Protein 2OWA (pdb70)

Organism: Cryptosporidium parvum (strain Iowa II) (NCBI:txid353152)

Sequence (254 aa):
DVDEKGFVSDKLRDNFFQIVRNRPENRTCFDCESRNPTWLSLSFAVFICLNCSSDHRKMGVHISFVRSSDLDKFTPIQLVRMDIGGNGRARNYFKQVLGVNFSPKTKEYASSICGRQYKQILDSEISEVDEKGFVSDKLRDNFFQIVRNRPENRTCFDCESRNPTWLSLSFAVFICLNCSSDHRKMGVHISFVRSSDLDKFTPIQLVRMDIGGNGRARNYFKQVLGVNFSPKTKEYASSICGRQYKQILDSEIS

CATH classification: 1.10.220.150

Radius of gyration: 18.62 Å; Cα contacts (8 Å, |Δi|>4): 420; chains: 2; bounding box: 44×44×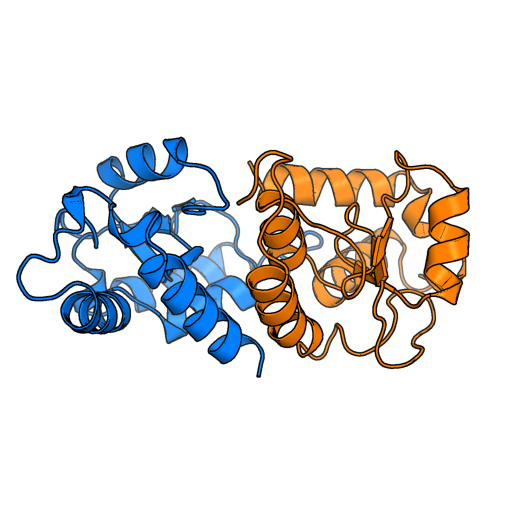52 Å

InterPro domains:
  IPR001164 Arf GTPase activating protein [PF01412] (25-129)
  IPR001164 Arf GTPase activating protein [PR00405] (35-54)
  IPR001164 Arf GTPase activating protein [PR00405] (54-71)
  IPR001164 Arf GTPase activating protein [PR00405] (75-96)
  IPR001164 Arf GTPase activating protein [PS50115] (23-104)
  IPR001164 Arf GTPase activating protein [SM00105] (23-138)
  IPR037278 ARFGAP/RecO-like zinc finger [SSF57863] (23-116)
  IPR038508 ArfGAP domain superfamily [G3DSA:1.10.220.150] (18-137)

Nearest PDB structures (foldseek):
  2owa-assembly2_B  TM=1.002E+00  e=2.720E-21  Cryptosporidium parvum Iowa II
  7jtz-assembly3_C  TM=8.599E-01  e=5.200E-11  Saccharomyces cerevisiae S288C
  3sub-assembly1_A  TM=9.070E-01  e=2.740E-09  Plasmodium falciparum 3D7
  3o47-assembly2_B-3  TM=8.803E-01  e=1.416E-08  Homo sapiens
  3t9k-assembly2_B  TM=7.609E-01  e=1.242E-06  Homo sapiens

B-factor: mean 24.71, std 6.56, range [10.26, 59.18]

Solvent-accessible surface area: 12363 Å² total; per-residue (Å²): 125,57,52,63,85,5,14,6,55,74,154,82,11,52,85,37,0,93,115,4,41,87,96,114,86,4,130,32,0,2,6,57,121,48,210,100,3,30,63,0,0,10,4,2,0,0,0,0,9,133,101,5,0,41,56,0,113,162,51,30,25,79,40,3,8,14,21,6,1,79,74,48,81,0,8,58,56,14,11,75,14,0,59,54,12,5,0,21,88,0,30,84,36,0,124,137,67,52,25,154,126,25,58,25,78,96,24,117,2,6,79,22,133,24,0,43,95,2,42,34,68,0,1,32,85,28,10,118,120,59,164,156,26,51,3,60,65,109,50,22,52,49,13,7,123,13,1,46,76,25,94,81,4,154,43,0,5,6,50,136,47,207,84,0,34,55,0,0,8,10,2,0,0,0,0,16,114,110,6,2,44,60,0,82,167,49,23,106,152,49,2,58,16,73,2,2,75,143,44,87,0,36,25,86,37,12,13,25,1,25,20,12,6,0,22,22,0,44,44,10,0,129,104,61,54,26,153,135,32,58,26,73,93,17,116,2,5,69,28,112,30,0,115,68,0,81,86,25,0,54,74,15,19,112

Secondary structure (DSSP, 8-state):
-B-TTSPBPHHHHHHHHHHHHHSGGGGB-TTT--BS--EEETTTTEEE-HHHHHHHHTT-TTT--EEETTTS---HHHHHHHHH--HHHHHHHHHHHT-TT--GGG-HHHHSHHHHHHHHHHHHHTT-/--TTSPPPHHHHHHHHHHHTTSGGGSB-TTT--BS--EEETTTTEEE-HHHHHHHHHT-TTT--EEETTTS---HHHHHHHHH--HHHHHHHHHHHH-TT--GGG-HHHHSHHHHHHHHHHHHHH-

Structure (mmCIF, N/CA/C/O backbone):
data_2OWA
#
_entry.id   2OWA
#
_cell.length_a   32.452
_cell.length_b   79.499
_cell.length_c   88.879
_cell.angle_alpha   90.00
_cell.angle_beta   90.00
_cell.angle_gamma   90.00
#
_symmetry.space_group_name_H-M   'P 21 21 21'
#
loop_
_entity.id
_entity.type
_entity.pdbx_description
1 polymer 'Arfgap-like finger domain containing protein'
2 non-polymer 'ZINC ION'
3 water water
#
loop_
_atom_site.group_PDB
_atom_site.id
_atom_site.type_symbol
_atom_site.label_atom_id
_atom_site.label_alt_id
_atom_site.label_comp_id
_atom_site.label_asym_id
_atom_site.label_entity_id
_atom_site.label_seq_id
_atom_site.pdbx_PDB_ins_code
_atom_site.Cartn_x
_atom_site.Cartn_y
_atom_site.Cartn_z
_atom_site.occupancy
_atom_site.B_iso_or_equiv
_atom_site.auth_seq_id
_atom_site.auth_comp_id
_atom_site.auth_asym_id
_atom_site.auth_atom_id
_atom_site.pdbx_PDB_model_num
ATOM 1 N N . ASP A 1 11 ? 5.375 36.905 -1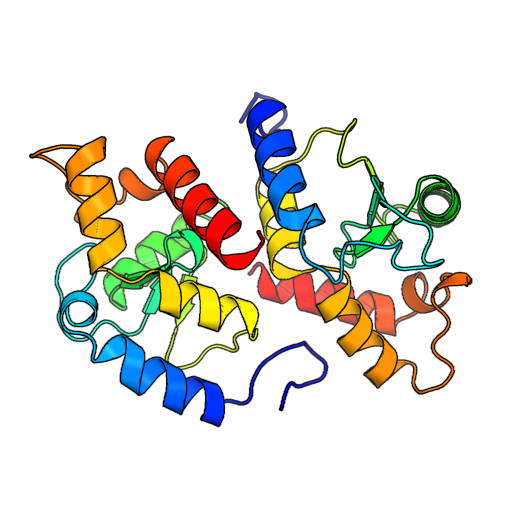7.882 1.00 41.32 11 ASP A N 1
ATOM 2 C CA . ASP A 1 11 ? 5.713 37.202 -16.451 1.00 40.94 11 ASP A CA 1
ATOM 3 C C . ASP A 1 11 ? 4.572 36.818 -15.478 1.00 40.62 11 ASP A C 1
ATOM 4 O O . ASP A 1 11 ? 4.740 35.896 -14.631 1.00 41.49 11 ASP A O 1
ATOM 6 N N . VAL A 1 12 ? 3.427 37.509 -15.626 1.00 38.91 12 VAL A N 1
ATOM 7 C CA . VAL A 1 12 ? 2.261 37.403 -14.737 1.00 36.17 12 VAL A CA 1
ATOM 8 C C . VAL A 1 12 ? 0.976 37.227 -15.557 1.00 34.56 12 VAL A C 1
ATOM 9 O O . VAL A 1 12 ? 0.714 37.995 -16.482 1.00 33.70 12 VAL A O 1
ATOM 13 N N . ASP A 1 13 ? 0.159 36.235 -15.217 1.00 32.51 13 ASP A N 1
ATOM 14 C CA . ASP A 1 13 ? -1.009 35.954 -16.054 1.00 31.47 13 ASP A CA 1
ATOM 15 C C . ASP A 1 13 ? -2.145 36.971 -15.818 1.00 30.39 13 ASP A C 1
ATOM 16 O O . ASP A 1 13 ? -1.955 37.964 -15.113 1.00 28.28 13 ASP A O 1
ATOM 21 N N . GLU A 1 14 ? -3.294 36.765 -16.454 1.00 29.81 14 GLU A N 1
ATOM 22 C CA . GLU A 1 14 ? -4.404 37.722 -16.307 1.00 29.17 14 GLU A CA 1
ATOM 23 C C . GLU A 1 14 ? -5.025 37.712 -14.916 1.00 27.43 14 GLU A C 1
ATOM 24 O O . GLU A 1 14 ? -5.602 38.699 -14.500 1.00 26.70 14 GLU A O 1
ATOM 30 N N . LYS A 1 15 ? -4.877 36.612 -14.184 1.00 26.47 15 LYS A N 1
ATOM 31 C CA . LYS A 1 15 ? -5.465 36.528 -12.848 1.00 25.48 15 LYS A CA 1
ATOM 32 C C . LYS A 1 15 ? -4.518 37.160 -11.826 1.00 24.32 15 LYS A C 1
ATOM 33 O O . LYS A 1 15 ? -4.886 37.311 -10.661 1.00 23.74 15 LYS A O 1
ATOM 39 N N . GLY A 1 16 ? -3.317 37.528 -12.288 1.00 22.51 16 GLY A N 1
ATOM 40 C CA . GLY A 1 16 ? -2.316 38.226 -11.484 1.00 22.43 16 GLY A CA 1
ATOM 41 C C . GLY A 1 16 ? -1.264 37.300 -10.886 1.00 22.39 16 GLY A C 1
ATOM 42 O O . GLY A 1 16 ? -0.517 37.706 -9.999 1.00 21.45 16 GLY A O 1
ATOM 43 N N . PHE A 1 17 ? -1.194 36.075 -11.415 1.00 21.50 17 PHE A N 1
ATOM 44 C CA . PHE A 1 17 ? -0.338 35.005 -10.866 1.00 22.25 17 PHE A CA 1
ATOM 45 C C . PHE A 1 17 ? 0.987 34.881 -11.617 1.00 21.46 17 PHE A C 1
ATOM 46 O O . PHE A 1 17 ? 1.006 34.929 -12.829 1.00 21.14 17 PHE A O 1
ATOM 54 N N . VAL A 1 18 ? 2.079 34.720 -10.881 1.00 20.96 18 VAL A N 1
ATOM 55 C CA . VAL A 1 18 ? 3.357 34.346 -11.501 1.00 21.14 18 VAL A CA 1
ATOM 56 C C . VAL A 1 18 ? 3.253 32.958 -12.149 1.00 21.87 18 VAL A C 1
ATOM 57 O O . VAL A 1 18 ? 2.365 32.169 -11.788 1.00 22.16 18 VAL A O 1
ATOM 61 N N . SER A 1 19 ? 4.161 32.654 -13.082 1.00 23.36 19 SER A N 1
ATOM 62 C CA . SER A 1 19 ? 4.205 31.327 -13.731 1.00 24.05 19 SER A CA 1
ATOM 63 C C . SER A 1 19 ? 4.526 30.234 -12.730 1.00 24.84 19 SER A C 1
ATOM 64 O O . SER A 1 19 ? 5.104 30.510 -11.689 1.00 25.02 19 SER A O 1
ATOM 67 N N . ASP A 1 20 ? 4.163 28.990 -13.033 1.00 25.20 20 ASP A N 1
ATOM 68 C CA . ASP A 1 20 ? 4.524 27.866 -12.156 1.00 27.18 20 ASP A CA 1
ATOM 69 C C . ASP A 1 20 ? 6.034 27.745 -11.991 1.00 26.98 20 ASP A C 1
ATOM 70 O O . ASP A 1 20 ? 6.504 27.239 -11.000 1.00 27.38 20 ASP A O 1
ATOM 75 N N . LYS A 1 21 ? 6.774 28.219 -12.985 1.00 27.30 21 LYS A N 1
ATOM 76 C CA . LYS A 1 21 ? 8.199 28.025 -13.063 1.00 28.15 21 LYS A CA 1
ATOM 77 C C . LYS A 1 21 ? 8.921 29.067 -12.193 1.00 26.93 21 LYS A C 1
ATOM 78 O O . LYS A 1 21 ? 9.848 28.743 -11.455 1.00 26.74 21 LYS A O 1
ATOM 84 N N . LEU A 1 22 ? 8.512 30.323 -12.307 1.00 25.82 22 LEU A N 1
ATOM 85 C CA . LEU A 1 22 ? 9.028 31.372 -11.432 1.00 25.29 22 LEU A CA 1
ATOM 86 C C . LEU A 1 22 ? 8.738 31.025 -9.960 1.00 24.42 22 LEU A C 1
ATOM 87 O O . LEU A 1 22 ? 9.617 31.107 -9.116 1.00 24.56 22 LEU A O 1
ATOM 92 N N . ARG A 1 23 ? 7.509 30.621 -9.687 1.00 24.72 23 ARG A N 1
ATOM 93 C CA . ARG A 1 23 ? 7.106 30.107 -8.387 1.00 25.22 23 ARG A CA 1
ATOM 94 C C . ARG A 1 23 ? 8.034 28.987 -7.900 1.00 25.25 23 ARG A C 1
ATOM 95 O O . ARG A 1 23 ? 8.543 29.011 -6.776 1.00 24.45 23 ARG A O 1
ATOM 103 N N . ASP A 1 24 ? 8.245 27.997 -8.764 1.00 26.13 24 ASP A N 1
ATOM 104 C CA . ASP A 1 24 ? 9.106 26.863 -8.434 1.00 26.90 24 ASP A CA 1
ATOM 105 C C . ASP A 1 24 ? 10.520 27.289 -8.073 1.00 26.07 24 ASP A C 1
ATOM 106 O O . ASP A 1 24 ? 11.031 26.864 -7.053 1.00 25.18 24 ASP A O 1
ATOM 111 N N . ASN A 1 25 ? 11.140 28.103 -8.931 1.00 24.75 25 ASN A N 1
ATOM 112 C CA . ASN A 1 25 ? 12.474 28.617 -8.689 1.00 24.15 25 ASN A CA 1
ATOM 113 C C . ASN A 1 25 ? 12.552 29.441 -7.405 1.00 23.15 25 ASN A C 1
ATOM 114 O O . ASN A 1 25 ? 13.553 29.342 -6.653 1.00 22.72 25 ASN A O 1
ATOM 119 N N . PHE A 1 26 ? 11.521 30.252 -7.148 1.00 20.18 26 PHE A N 1
ATOM 120 C CA . PHE A 1 26 ? 11.499 31.045 -5.884 1.00 19.09 26 PHE A CA 1
ATOM 121 C C . PHE A 1 26 ? 11.423 30.117 -4.642 1.00 18.82 26 PHE A C 1
ATOM 122 O O . PHE A 1 26 ? 12.239 30.206 -3.738 1.00 18.59 26 PHE A O 1
ATOM 130 N N . PHE A 1 27 ? 10.410 29.267 -4.580 1.00 19.28 27 PHE A N 1
ATOM 131 C CA . PHE A 1 27 ? 10.193 28.450 -3.369 1.00 20.33 27 PHE A CA 1
ATOM 132 C C . PHE A 1 27 ? 11.253 27.372 -3.113 1.00 21.29 27 PHE A C 1
ATOM 133 O O . PHE A 1 27 ? 11.508 26.996 -1.985 1.00 20.80 27 PHE A O 1
ATOM 141 N N . GLN A 1 28 ? 11.875 26.876 -4.169 1.00 24.08 28 GLN A N 1
ATOM 142 C CA . GLN A 1 28 ? 12.937 25.897 -4.007 1.00 25.66 28 GLN A CA 1
ATOM 143 C C . GLN A 1 28 ? 14.071 26.506 -3.172 1.00 26.28 28 GLN A C 1
ATOM 144 O O . GLN A 1 28 ? 14.602 25.872 -2.256 1.00 27.69 28 GLN A O 1
ATOM 150 N N . ILE A 1 29 ? 14.394 27.756 -3.453 1.00 26.06 29 ILE A N 1
ATOM 151 C CA . ILE A 1 29 ? 15.380 28.481 -2.677 1.00 27.12 29 ILE A CA 1
ATOM 152 C C . ILE A 1 29 ? 14.892 28.812 -1.290 1.00 26.17 29 ILE A C 1
ATOM 153 O O . ILE A 1 29 ? 15.556 28.508 -0.307 1.00 26.48 29 ILE A O 1
ATOM 158 N N . VAL A 1 30 ? 13.725 29.439 -1.207 1.00 25.35 30 VAL A N 1
ATOM 159 C CA . VAL A 1 30 ? 13.271 29.942 0.083 1.00 24.36 30 VAL A CA 1
ATOM 160 C C . VAL A 1 30 ? 13.006 28.771 1.063 1.00 23.75 30 VAL A C 1
ATOM 161 O O . VAL A 1 30 ? 13.290 28.882 2.223 1.00 22.49 30 VAL A O 1
ATOM 165 N N . ARG A 1 31 ? 12.537 27.627 0.559 1.00 24.52 31 ARG A N 1
ATOM 166 C CA . ARG A 1 31 ? 12.319 26.425 1.406 1.00 24.14 31 ARG A CA 1
ATOM 167 C C . ARG A 1 31 ? 13.612 25.817 1.912 1.00 24.23 31 ARG A C 1
ATOM 168 O O . ARG A 1 31 ? 13.608 25.166 2.950 1.00 23.66 31 ARG A O 1
ATOM 176 N N . ASN A 1 32 ? 14.702 26.014 1.162 1.00 24.91 32 ASN A N 1
ATOM 177 C CA . ASN A 1 32 ? 16.009 25.466 1.507 1.00 25.86 32 ASN A CA 1
ATOM 178 C C . ASN A 1 32 ? 16.710 26.293 2.589 1.00 25.79 32 ASN A C 1
ATOM 179 O O . ASN A 1 32 ? 17.686 25.808 3.178 1.00 27.01 32 ASN A O 1
ATOM 184 N N . ARG A 1 33 ? 16.244 27.524 2.848 1.00 26.00 33 ARG A N 1
ATOM 185 C CA . ARG A 1 33 ? 16.736 28.318 4.020 1.00 25.66 33 ARG A CA 1
ATOM 186 C C . ARG A 1 33 ? 16.558 27.464 5.262 1.00 26.25 33 ARG A C 1
ATOM 187 O O . ARG A 1 33 ? 15.482 26.892 5.453 1.00 26.50 33 ARG A O 1
ATOM 195 N N . PRO A 1 34 ? 17.630 27.312 6.074 1.00 26.65 34 PRO A N 1
ATOM 196 C CA . PRO A 1 34 ? 17.657 26.349 7.194 1.00 26.45 34 PRO A CA 1
ATOM 197 C C . PRO A 1 34 ? 16.473 26.392 8.173 1.00 26.12 34 PRO A C 1
ATOM 198 O O . PRO A 1 34 ? 15.963 25.329 8.558 1.00 24.64 34 PRO A O 1
ATOM 202 N N . GLU A 1 35 ? 16.052 27.584 8.598 1.00 25.78 35 GLU A N 1
ATOM 203 C CA . GLU A 1 35 ? 14.858 27.680 9.451 1.00 27.20 35 GLU A CA 1
ATOM 204 C C . GLU A 1 35 ? 13.559 27.206 8.780 1.00 26.17 35 GLU A C 1
ATOM 205 O O . GLU A 1 35 ? 12.650 26.810 9.474 1.00 25.40 35 GLU A O 1
ATOM 211 N N . ASN A 1 36 ? 13.490 27.230 7.444 1.00 26.00 36 ASN A N 1
ATOM 212 C CA . ASN A 1 36 ? 12.278 26.810 6.713 1.00 25.75 36 ASN A CA 1
ATOM 213 C C . ASN A 1 36 ? 12.208 25.307 6.415 1.00 26.56 36 ASN A C 1
ATOM 214 O O . ASN A 1 36 ? 11.293 24.853 5.721 1.00 27.24 36 ASN A O 1
ATOM 219 N N . ARG A 1 37 ? 13.157 24.550 6.957 1.00 26.76 37 ARG A N 1
ATOM 220 C CA . ARG A 1 37 ? 13.294 23.111 6.649 1.00 27.30 37 ARG A CA 1
ATOM 221 C C . ARG A 1 37 ? 12.638 22.194 7.686 1.00 26.35 37 ARG A C 1
ATOM 222 O O . ARG A 1 37 ? 12.656 20.973 7.594 1.00 26.54 37 ARG A O 1
ATOM 230 N N . THR A 1 38 ? 11.996 22.817 8.649 1.00 25.55 38 THR A N 1
ATOM 231 C CA . THR A 1 38 ? 11.189 22.107 9.601 1.00 25.33 38 THR A CA 1
ATOM 232 C C . THR A 1 38 ? 9.840 22.864 9.740 1.00 23.72 38 THR A C 1
ATOM 233 O O . THR A 1 38 ? 9.814 24.075 9.674 1.00 21.75 38 THR A O 1
ATOM 237 N N . CYS A 1 39 ? 8.730 22.148 9.890 1.00 22.43 39 CYS A N 1
ATOM 238 C CA . CYS A 1 39 ? 7.400 22.795 9.977 1.00 20.95 39 CYS A CA 1
ATOM 239 C C . CYS A 1 39 ? 7.355 23.766 11.158 1.00 20.94 39 CYS A C 1
ATOM 240 O O . CYS A 1 39 ? 7.849 23.450 12.241 1.00 21.21 39 CYS A O 1
ATOM 243 N N . PHE A 1 40 ? 6.749 24.929 10.955 1.00 19.33 40 PHE A N 1
ATOM 244 C CA . PHE A 1 40 ? 6.663 25.939 12.018 1.00 19.61 40 PHE A CA 1
ATOM 245 C C . PHE A 1 40 ? 5.913 25.415 13.259 1.00 20.29 40 PHE A C 1
ATOM 246 O O . PHE A 1 40 ? 6.239 25.801 14.388 1.00 20.32 40 PHE A O 1
ATOM 254 N N . ASP A 1 41 ? 4.904 24.569 13.054 1.00 20.83 41 ASP A N 1
ATOM 255 C CA . ASP A 1 41 ? 4.089 24.074 14.183 1.00 21.28 41 ASP A CA 1
ATOM 256 C C . ASP A 1 41 ? 4.629 22.810 14.862 1.00 22.85 41 ASP A C 1
ATOM 257 O O . ASP A 1 41 ? 4.631 22.728 16.103 1.00 24.35 41 ASP A O 1
ATOM 262 N N . CYS A 1 42 ? 5.082 21.826 14.076 1.00 23.98 42 CYS A N 1
ATOM 263 C CA . CYS A 1 42 ? 5.422 20.531 14.654 1.00 25.38 42 CYS A CA 1
ATOM 264 C C . CYS A 1 42 ? 6.825 20.011 14.355 1.00 27.24 42 CYS A C 1
ATOM 265 O O . CYS A 1 42 ? 7.170 18.904 14.766 1.00 27.59 42 CYS A O 1
ATOM 268 N N . GLU A 1 43 ? 7.604 20.773 13.603 1.00 28.54 43 GLU A N 1
ATOM 269 C CA . GLU A 1 43 ? 8.968 20.394 13.254 1.00 31.78 43 GLU A CA 1
ATOM 270 C C . GLU A 1 43 ? 9.172 19.154 12.314 1.00 31.76 43 GLU A C 1
ATOM 271 O O . GLU A 1 43 ? 10.315 18.724 12.105 1.00 32.38 43 GLU A O 1
ATOM 277 N N . SER A 1 44 ? 8.080 18.605 11.768 1.00 31.29 44 SER A N 1
ATOM 278 C CA . SER A 1 44 ? 8.110 17.669 10.640 1.00 30.06 44 SER A CA 1
ATOM 279 C C . SER A 1 44 ? 8.991 18.283 9.568 1.00 29.87 44 SER A C 1
ATOM 280 O O . SER A 1 44 ? 8.951 19.477 9.340 1.00 29.46 44 SER A O 1
ATOM 283 N N . ARG A 1 45 ? 9.791 17.454 8.897 1.00 29.92 45 ARG A N 1
ATOM 284 C CA . ARG A 1 45 ? 10.881 17.955 8.071 1.00 28.97 45 ARG A CA 1
ATOM 285 C C . ARG A 1 45 ? 10.439 18.291 6.650 1.00 27.53 45 ARG A C 1
ATOM 286 O O . ARG A 1 45 ? 9.489 17.722 6.157 1.00 27.20 45 ARG A O 1
ATOM 294 N N . ASN A 1 46 ? 11.104 19.254 6.015 1.00 26.56 46 ASN A N 1
ATOM 295 C CA . ASN A 1 46 ? 10.782 19.649 4.633 1.00 25.80 46 ASN A CA 1
ATOM 296 C C . ASN A 1 46 ? 9.328 20.056 4.428 1.00 24.38 46 ASN A C 1
ATOM 297 O O . ASN A 1 46 ? 8.654 19.488 3.574 1.00 23.29 46 ASN A O 1
ATOM 302 N N . PRO A 1 47 ? 8.836 21.054 5.189 1.00 22.62 47 PRO A N 1
ATOM 303 C CA . PRO A 1 47 ? 7.427 21.406 4.976 1.00 22.43 47 PRO A CA 1
ATOM 304 C C . PRO A 1 47 ? 7.256 22.160 3.638 1.00 22.14 47 PRO A C 1
ATOM 305 O O . PRO A 1 47 ? 8.136 22.939 3.233 1.00 23.07 47 PRO A O 1
ATOM 309 N N . THR A 1 48 ? 6.149 21.920 2.949 1.00 21.51 48 THR A N 1
ATOM 310 C CA . THR A 1 48 ? 5.951 22.527 1.634 1.00 20.42 48 THR A CA 1
ATOM 311 C C . THR A 1 48 ? 4.662 23.320 1.571 1.00 19.79 48 THR A C 1
ATOM 312 O O . THR A 1 48 ? 4.406 23.996 0.588 1.00 20.13 48 THR A O 1
ATOM 316 N N . TRP A 1 49 ? 3.845 23.239 2.610 1.00 19.75 49 TRP A N 1
ATOM 317 C CA . TRP A 1 49 ? 2.675 24.094 2.727 1.00 20.06 49 TRP A CA 1
ATOM 318 C C . TRP A 1 49 ? 3.080 25.389 3.424 1.00 19.77 49 TRP A C 1
ATOM 319 O O . TRP A 1 49 ? 4.216 25.521 3.885 1.00 19.42 49 TRP A O 1
ATOM 330 N N . LEU A 1 50 ? 2.167 26.355 3.464 1.00 18.86 50 LEU A N 1
ATOM 331 C CA . LEU A 1 50 ? 2.481 27.642 4.061 1.00 19.04 50 LEU A CA 1
ATOM 332 C C . LEU A 1 50 ? 1.232 28.383 4.612 1.00 19.71 50 LEU A C 1
ATOM 333 O O . LEU A 1 50 ? 0.107 28.138 4.182 1.00 18.24 50 LEU A O 1
ATOM 338 N N . SER A 1 51 ? 1.430 29.244 5.610 1.00 20.04 51 SER A N 1
ATOM 339 C CA . SER A 1 51 ? 0.390 30.238 5.959 1.00 19.75 51 SER A CA 1
ATOM 340 C C . SER A 1 51 ? 0.940 31.577 5.462 1.00 19.53 51 SER A C 1
ATOM 341 O O . SER A 1 51 ? 2.005 32.035 5.952 1.00 19.53 51 SER A O 1
ATOM 344 N N . LEU A 1 52 ? 0.275 32.183 4.471 1.00 18.92 52 LEU A N 1
ATOM 345 C CA . LEU A 1 52 ? 0.743 33.466 3.984 1.00 19.42 52 LEU A CA 1
ATOM 346 C C . LEU A 1 52 ? 0.717 34.510 5.087 1.00 19.06 52 LEU A C 1
ATOM 347 O O . LEU A 1 52 ? 1.617 35.315 5.160 1.00 20.22 52 LEU A O 1
ATOM 352 N N . SER A 1 53 ? -0.286 34.440 5.968 1.00 19.18 53 SER A N 1
ATOM 353 C CA . SER A 1 53 ? -0.507 35.420 7.065 1.00 19.25 53 SER A CA 1
ATOM 354 C C . SER A 1 53 ? 0.741 35.699 7.891 1.00 19.21 53 SER A C 1
ATOM 355 O O . SER A 1 53 ? 1.091 36.844 8.141 1.00 19.43 53 SER A O 1
ATOM 358 N N . PHE A 1 54 ? 1.403 34.628 8.316 1.00 19.61 54 PHE A N 1
ATOM 359 C CA . PHE A 1 54 ? 2.608 34.725 9.146 1.00 19.26 54 PHE A CA 1
ATOM 360 C C . PHE A 1 54 ? 3.872 34.469 8.342 1.00 18.82 54 PHE A C 1
ATOM 361 O O . PHE A 1 54 ? 4.964 34.471 8.883 1.00 19.46 54 PHE A O 1
ATOM 369 N N . ALA A 1 55 ? 3.708 34.263 7.030 1.00 19.65 55 ALA A N 1
ATOM 370 C CA . ALA A 1 55 ? 4.805 33.817 6.167 1.00 17.87 55 ALA A CA 1
ATOM 371 C C . ALA A 1 55 ? 5.593 32.678 6.808 1.00 17.66 55 ALA A C 1
ATOM 372 O O . ALA A 1 55 ? 6.811 32.732 6.909 1.00 18.58 55 ALA A O 1
ATOM 374 N N . VAL A 1 56 ? 4.897 31.637 7.261 1.00 18.83 56 VAL A N 1
ATOM 375 C CA . VAL A 1 56 ? 5.574 30.460 7.787 1.00 17.08 56 VAL A CA 1
ATOM 376 C C . VAL A 1 56 ? 5.315 29.250 6.869 1.00 17.20 56 VAL A C 1
ATOM 377 O O . VAL A 1 56 ? 4.267 29.162 6.237 1.00 16.27 56 VAL A O 1
ATOM 381 N N . PHE A 1 57 ? 6.279 28.336 6.822 1.00 17.54 57 PHE A N 1
ATOM 382 C CA . PHE A 1 57 ? 6.106 27.021 6.166 1.00 17.74 57 PHE A CA 1
ATOM 383 C C . PHE A 1 57 ? 5.707 25.939 7.163 1.00 17.18 57 PHE A C 1
ATOM 384 O O . PHE A 1 57 ? 6.289 25.853 8.251 1.00 18.61 57 PHE A O 1
ATOM 392 N N . ILE A 1 58 ? 4.745 25.112 6.761 1.00 16.90 58 ILE A N 1
ATOM 393 C CA . ILE A 1 58 ? 4.107 24.110 7.645 1.00 16.59 58 ILE A CA 1
ATOM 394 C C . ILE A 1 58 ? 3.889 22.813 6.848 1.00 18.24 58 ILE A C 1
ATOM 395 O O . ILE A 1 58 ? 3.836 22.873 5.641 1.00 19.08 58 ILE A O 1
ATOM 400 N N . CYS A 1 59 ? 3.727 21.667 7.518 1.00 19.35 59 CYS A N 1
ATOM 401 C CA . CYS A 1 59 ? 3.599 20.401 6.831 1.00 20.72 59 CYS A CA 1
ATOM 402 C C . CYS A 1 59 ? 2.155 20.146 6.388 1.00 22.43 59 CYS A C 1
ATOM 403 O O . CYS A 1 59 ? 1.228 20.876 6.757 1.00 22.76 59 CYS A O 1
ATOM 406 N N . LEU A 1 60 ? 1.980 19.080 5.616 1.00 24.16 60 LEU A N 1
ATOM 407 C CA . LEU A 1 60 ? 0.685 18.679 5.087 1.00 26.35 60 LEU A CA 1
ATOM 408 C C . LEU A 1 60 ? -0.321 18.400 6.205 1.00 26.57 60 LEU A C 1
ATOM 409 O O . LEU A 1 60 ? -1.517 18.668 6.048 1.00 27.80 60 LEU A O 1
ATOM 414 N N . ASN A 1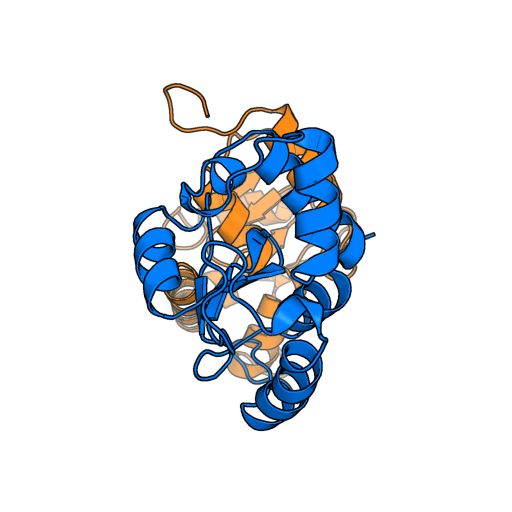 61 ? 0.169 17.893 7.339 1.00 25.43 61 ASN A N 1
ATOM 415 C CA . ASN A 1 61 ? -0.641 17.649 8.526 1.00 25.65 61 ASN A CA 1
ATOM 416 C C . ASN A 1 61 ? -1.100 18.986 9.141 1.00 24.24 61 ASN A C 1
ATOM 417 O O . ASN A 1 61 ? -2.296 19.228 9.280 1.00 23.95 61 ASN A O 1
ATOM 422 N N . CYS A 1 62 ? -0.161 19.871 9.441 1.00 22.21 62 CYS A N 1
ATOM 423 C CA . CYS A 1 62 ? -0.513 21.149 10.080 1.00 22.86 62 CYS A CA 1
ATOM 424 C C . CYS A 1 62 ? -1.311 22.048 9.146 1.00 23.00 62 CYS A C 1
ATOM 425 O O . CYS A 1 62 ? -2.148 22.798 9.618 1.00 23.44 62 CYS A O 1
ATOM 428 N N . SER A 1 63 ? -1.077 21.932 7.833 1.00 23.80 63 SER A N 1
ATOM 429 C CA . SER A 1 63 ? -1.856 22.661 6.828 1.00 25.11 63 SER A CA 1
ATOM 430 C C . SER A 1 63 ? -3.365 22.388 6.898 1.00 25.72 63 SER A C 1
ATOM 431 O O . SER A 1 63 ? -4.147 23.317 6.762 1.00 25.86 63 SER A O 1
ATOM 434 N N . SER A 1 64 ? -3.756 21.131 7.138 1.00 26.68 64 SER A N 1
ATOM 435 C CA . SER A 1 64 ? -5.169 20.778 7.331 1.00 27.79 64 SER A CA 1
ATOM 436 C C . SER A 1 64 ? -5.763 21.489 8.499 1.00 26.35 64 SER A C 1
ATOM 437 O O . SER A 1 64 ? -6.819 22.080 8.356 1.00 26.44 64 SER A O 1
ATOM 440 N N . ASP A 1 65 ? -5.114 21.413 9.660 1.00 25.82 65 ASP A N 1
ATOM 441 C CA . ASP A 1 65 ? -5.563 22.182 10.839 1.00 25.17 65 ASP A CA 1
ATOM 442 C C . ASP A 1 65 ? -5.750 23.658 10.557 1.00 24.30 65 ASP A C 1
ATOM 443 O O . ASP A 1 65 ? -6.776 24.234 10.928 1.00 23.99 65 ASP A O 1
ATOM 448 N N . HIS A 1 66 ? -4.753 24.282 9.929 1.00 23.83 66 HIS A N 1
ATOM 449 C CA . HIS A 1 66 ? -4.854 25.689 9.531 1.00 24.31 66 HIS A CA 1
ATOM 450 C C . HIS A 1 66 ? -6.020 25.963 8.579 1.00 25.15 66 HIS A C 1
ATOM 451 O O . HIS A 1 66 ? -6.641 27.001 8.666 1.00 25.50 66 HIS A O 1
ATOM 458 N N . ARG A 1 67 ? -6.283 25.037 7.666 1.00 26.34 67 ARG A N 1
ATOM 459 C CA . ARG A 1 67 ? -7.356 25.200 6.679 1.00 28.91 67 ARG A CA 1
ATOM 460 C C . ARG A 1 67 ? -8.758 25.221 7.323 1.00 28.29 67 ARG A C 1
ATOM 461 O O . ARG A 1 67 ? -9.698 25.781 6.750 1.00 28.83 67 ARG A O 1
ATOM 469 N N . LYS A 1 68 ? -8.887 24.612 8.500 1.00 28.22 68 LYS A N 1
ATOM 470 C CA . LYS A 1 68 ? -10.132 24.659 9.281 1.00 28.25 68 LYS A CA 1
ATOM 471 C C . LYS A 1 68 ? -10.345 25.950 10.067 1.00 27.08 68 LYS A C 1
ATOM 472 O O . LYS A 1 68 ? -11.398 26.149 10.644 1.00 26.71 68 LYS A O 1
ATOM 478 N N . MET A 1 69 ? -9.343 26.814 10.130 1.00 27.00 69 MET A N 1
ATOM 479 C CA . MET A 1 69 ? -9.445 28.014 10.953 1.00 26.72 69 MET A CA 1
ATOM 480 C C . MET A 1 69 ? -10.079 29.204 10.232 1.00 27.07 69 MET A C 1
ATOM 481 O O . MET A 1 69 ? -10.703 30.050 10.875 1.00 29.24 69 MET A O 1
ATOM 486 N N . GLY A 1 70 ? -9.894 29.317 8.924 1.00 26.38 70 GLY A N 1
ATOM 487 C CA . GLY A 1 70 ? -10.520 30.438 8.204 1.00 25.19 70 GLY A CA 1
ATOM 488 C C . GLY A 1 70 ? -9.516 31.531 7.905 1.00 24.18 70 GLY A C 1
ATOM 489 O O . GLY A 1 70 ? -8.654 31.844 8.746 1.00 22.74 70 GLY A O 1
ATOM 490 N N . VAL A 1 71 ? -9.667 32.138 6.730 1.00 23.00 71 VAL A N 1
ATOM 491 C CA . VAL A 1 71 ? -8.591 32.892 6.103 1.00 23.10 71 VAL A CA 1
ATOM 492 C C . VAL A 1 71 ? -8.105 34.093 6.884 1.00 23.27 71 VAL A C 1
ATOM 493 O O . VAL A 1 71 ? -6.942 34.498 6.721 1.00 22.97 71 VAL A O 1
ATOM 497 N N . HIS A 1 72 ? -8.990 34.682 7.695 1.00 23.95 72 HIS A N 1
ATOM 498 C CA . HIS A 1 72 ? -8.616 35.809 8.543 1.00 24.58 72 HIS A CA 1
ATOM 499 C C . HIS A 1 72 ? -7.688 35.403 9.691 1.00 24.95 72 HIS A C 1
ATOM 500 O O . HIS A 1 72 ? -6.974 36.258 10.277 1.00 26.15 72 HIS A O 1
ATOM 507 N N . ILE A 1 73 ? -7.717 34.114 10.041 1.00 23.98 73 ILE A N 1
ATOM 508 C CA . ILE A 1 73 ? -6.800 33.554 11.031 1.00 23.14 73 ILE A CA 1
ATOM 509 C C . ILE A 1 73 ? -5.507 33.081 10.324 1.00 23.01 73 ILE A C 1
ATOM 510 O O . ILE A 1 73 ? -4.425 33.567 10.608 1.00 24.02 73 ILE A O 1
ATOM 515 N N . SER A 1 74 ? -5.641 32.178 9.365 1.00 22.59 74 SER A N 1
ATOM 516 C CA . SER A 1 74 ? -4.488 31.651 8.656 1.00 23.05 74 SER A CA 1
ATOM 517 C C . SER A 1 74 ? -4.870 31.277 7.240 1.00 22.51 74 SER A C 1
ATOM 518 O O . SER A 1 74 ? -5.797 30.517 7.045 1.00 24.12 74 SER A O 1
ATOM 521 N N . PHE A 1 75 ? -4.158 31.846 6.265 1.00 23.54 75 PHE A N 1
ATOM 522 C CA . PHE A 1 75 ? -4.484 31.791 4.832 1.00 22.49 75 PHE A CA 1
ATOM 523 C C . PHE A 1 75 ? -3.474 30.851 4.217 1.00 21.72 75 PHE A C 1
ATOM 524 O O . PHE A 1 75 ? -2.308 31.197 4.075 1.00 20.10 75 PHE A O 1
ATOM 532 N N . VAL A 1 76 ? -3.938 29.665 3.841 1.00 20.50 76 VAL A N 1
ATOM 533 C CA . VAL A 1 76 ? -3.058 28.514 3.608 1.00 22.14 76 VAL A CA 1
ATOM 534 C C . VAL A 1 76 ? -2.934 28.238 2.115 1.00 21.39 76 VAL A C 1
ATOM 535 O O . VAL A 1 76 ? -3.928 28.289 1.396 1.00 21.45 76 VAL A O 1
ATOM 539 N N . ARG A 1 77 ? -1.702 27.978 1.679 1.00 21.46 77 ARG A N 1
ATOM 540 C CA . ARG A 1 77 ? -1.376 27.574 0.306 1.00 22.20 77 ARG A CA 1
ATOM 541 C C . ARG A 1 77 ? -0.348 26.463 0.314 1.00 21.07 77 ARG A C 1
ATOM 542 O O . ARG A 1 77 ? 0.396 26.304 1.266 1.00 20.11 77 ARG A O 1
ATOM 550 N N . SER A 1 78 ? -0.304 25.716 -0.783 1.00 21.11 78 SER A N 1
ATOM 551 C CA . SER A 1 78 ? 0.751 24.770 -1.025 1.00 20.56 78 SER A CA 1
ATOM 552 C C . SER A 1 78 ? 1.832 25.466 -1.860 1.00 20.58 78 SER A C 1
ATOM 553 O O . SER A 1 78 ? 1.537 25.959 -2.958 1.00 19.41 78 SER A O 1
ATOM 556 N N . SER A 1 79 ? 3.075 25.518 -1.368 1.00 21.20 79 SER A N 1
ATOM 557 C CA . SER A 1 79 ? 4.133 26.176 -2.152 1.00 22.47 79 SER A CA 1
ATOM 558 C C . SER A 1 79 ? 4.487 25.450 -3.465 1.00 24.32 79 SER A C 1
ATOM 559 O O . SER A 1 79 ? 4.991 26.052 -4.406 1.00 24.15 79 SER A O 1
ATOM 562 N N . ASP A 1 80 ? 4.185 24.162 -3.477 1.00 25.91 80 ASP A N 1
ATOM 563 C CA . ASP A 1 80 ? 4.368 23.212 -4.557 1.00 28.80 80 ASP A CA 1
ATOM 564 C C . ASP A 1 80 ? 3.365 23.287 -5.678 1.00 29.35 80 ASP A C 1
ATOM 565 O O . ASP A 1 80 ? 3.645 22.873 -6.782 1.00 29.88 80 ASP A O 1
ATOM 570 N N . LEU A 1 81 ? 2.162 23.724 -5.377 1.00 29.99 81 LEU A N 1
ATOM 571 C CA . LEU A 1 81 ? 1.043 23.399 -6.246 1.00 30.90 81 LEU A CA 1
ATOM 572 C C . LEU A 1 81 ? 0.179 24.600 -6.587 1.00 29.40 81 LEU A C 1
ATOM 573 O O . LEU A 1 81 ? -0.326 24.700 -7.712 1.00 29.70 81 LEU A O 1
ATOM 575 N N . ASP A 1 82 ? 0.005 25.500 -5.617 1.00 27.99 82 ASP A N 1
ATOM 576 C CA . ASP A 1 82 ? -0.879 26.652 -5.758 1.00 25.96 82 ASP A CA 1
ATOM 577 C C . ASP A 1 82 ? -0.296 27.797 -6.608 1.00 25.02 82 ASP A C 1
ATOM 578 O O . ASP A 1 82 ? 0.918 27.851 -6.859 1.00 24.59 82 ASP A O 1
ATOM 583 N N . LYS A 1 83 ? -1.178 28.698 -7.056 1.00 21.71 83 LYS A N 1
ATOM 584 C CA . LYS A 1 83 ? -0.795 29.916 -7.748 1.00 20.72 83 LYS A CA 1
ATOM 585 C C . LYS A 1 83 ? -0.523 31.034 -6.701 1.00 19.16 83 LYS A C 1
ATOM 586 O O . LYS A 1 83 ? -1.156 31.082 -5.658 1.00 19.27 83 LYS A O 1
ATOM 592 N N . PHE A 1 84 ? 0.446 31.887 -6.988 1.00 18.11 84 PHE A N 1
ATOM 593 C CA . PHE A 1 84 ? 0.837 32.987 -6.100 1.00 17.08 84 PHE A CA 1
ATOM 594 C C . PHE A 1 84 ? 0.880 34.299 -6.917 1.00 17.26 84 PHE A C 1
ATOM 595 O O . PHE A 1 84 ? 1.225 34.252 -8.083 1.00 16.15 84 PHE A O 1
ATOM 603 N N . THR A 1 85 ? 0.528 35.433 -6.298 1.00 16.54 85 THR A N 1
ATOM 604 C CA . THR A 1 85 ? 0.829 36.747 -6.838 1.00 17.15 85 THR A CA 1
ATOM 605 C C . THR A 1 85 ? 2.266 37.143 -6.474 1.00 17.22 85 THR A C 1
ATOM 606 O O . THR A 1 85 ? 2.865 36.564 -5.544 1.00 16.71 85 THR A O 1
ATOM 610 N N . PRO A 1 86 ? 2.840 38.104 -7.222 1.00 17.03 86 PRO A N 1
ATOM 611 C CA . PRO A 1 86 ? 4.209 38.522 -6.969 1.00 18.26 86 PRO A CA 1
ATOM 612 C C . PRO A 1 86 ? 4.406 39.094 -5.549 1.00 17.49 86 PRO A C 1
ATOM 613 O O . PRO A 1 86 ? 5.416 38.809 -4.913 1.00 17.63 86 PRO A O 1
ATOM 617 N N . ILE A 1 87 ? 3.428 39.826 -5.018 1.00 17.98 87 ILE A N 1
ATOM 618 C CA . ILE A 1 87 ? 3.605 40.385 -3.670 1.00 17.15 87 ILE A CA 1
ATOM 619 C C . ILE A 1 87 ? 3.598 39.279 -2.581 1.00 18.00 87 ILE A C 1
ATOM 620 O O . ILE A 1 87 ? 4.176 39.447 -1.516 1.00 17.22 87 ILE A O 1
ATOM 625 N N . GLN A 1 88 ? 2.946 38.153 -2.856 1.00 17.72 88 GLN A N 1
ATOM 626 C CA . GLN A 1 88 ? 2.881 37.062 -1.892 1.00 17.89 88 GLN A CA 1
ATOM 627 C C . GLN A 1 88 ? 4.249 36.368 -1.828 1.00 17.52 88 GLN A C 1
ATOM 628 O O . GLN A 1 88 ? 4.614 35.804 -0.795 1.00 17.94 88 GLN A O 1
ATOM 634 N N . LEU A 1 89 ? 4.981 36.372 -2.945 1.00 17.40 89 LEU A N 1
ATOM 635 C CA . LEU A 1 89 ? 6.328 35.839 -2.947 1.00 18.18 89 LEU A CA 1
ATOM 636 C C . LEU A 1 89 ? 7.243 36.703 -2.118 1.00 18.16 89 LEU A C 1
ATOM 637 O O . LEU A 1 89 ? 8.002 36.183 -1.278 1.00 18.99 89 LEU A O 1
ATOM 642 N N . VAL A 1 90 ? 7.145 38.013 -2.301 1.00 19.41 90 VAL A N 1
ATOM 643 C CA . VAL A 1 90 ? 7.979 38.969 -1.536 1.00 18.59 90 VAL A CA 1
ATOM 644 C C . VAL A 1 90 ? 7.730 38.760 -0.047 1.00 20.13 90 VAL A C 1
ATOM 645 O O . VAL A 1 90 ? 8.668 38.802 0.767 1.00 21.09 90 VAL A O 1
ATOM 649 N N . ARG A 1 91 ? 6.457 38.555 0.306 1.00 19.72 91 ARG A N 1
ATOM 650 C CA . ARG A 1 91 ? 6.044 38.372 1.693 1.00 20.07 91 ARG A CA 1
ATOM 651 C C . ARG A 1 91 ? 6.701 37.144 2.303 1.00 18.98 91 ARG A C 1
ATOM 652 O O . ARG A 1 91 ? 7.233 37.221 3.400 1.00 19.05 91 ARG A O 1
ATOM 660 N N . MET A 1 92 ? 6.694 36.024 1.578 1.00 17.14 92 MET A N 1
ATOM 661 C CA . MET A 1 92 ? 7.377 34.832 2.006 1.00 16.32 92 MET A CA 1
ATOM 662 C C . MET A 1 92 ? 8.896 35.036 2.148 1.00 16.57 92 MET A C 1
ATOM 663 O O . MET A 1 92 ? 9.529 34.451 3.012 1.00 15.85 92 MET A O 1
ATOM 668 N N . ASP A 1 93 ? 9.442 35.896 1.293 1.00 17.39 93 ASP A N 1
ATOM 669 C CA . ASP A 1 93 ? 10.862 36.158 1.214 1.00 18.93 93 ASP A CA 1
ATOM 670 C C . ASP A 1 93 ? 11.311 36.957 2.438 1.00 19.01 93 ASP A C 1
ATOM 671 O O . ASP A 1 93 ? 12.344 36.626 3.046 1.00 19.83 93 ASP A O 1
ATOM 676 N N . ILE A 1 94 ? 10.530 37.969 2.826 1.00 19.57 94 ILE A N 1
ATOM 677 C CA . ILE A 1 94 ? 10.893 38.791 4.018 1.00 19.66 94 ILE A CA 1
ATOM 678 C C . ILE A 1 94 ? 10.496 38.156 5.352 1.00 20.54 94 ILE A C 1
ATOM 679 O O . ILE A 1 94 ? 10.982 38.582 6.420 1.00 21.97 94 ILE A O 1
ATOM 684 N N . GLY A 1 95 ? 9.621 37.150 5.286 1.00 20.47 95 GLY A N 1
ATOM 685 C CA . GLY A 1 95 ? 9.210 36.402 6.460 1.00 19.63 95 GLY A CA 1
ATOM 686 C C . GLY A 1 95 ? 10.073 35.165 6.681 1.00 19.15 95 GLY A C 1
ATOM 687 O O . GLY A 1 95 ? 11.298 35.237 6.781 1.00 19.56 95 GLY A O 1
ATOM 688 N N . GLY A 1 96 ? 9.433 34.005 6.740 1.00 18.59 96 GLY A N 1
ATOM 689 C CA . GLY A 1 96 ? 10.153 32.759 6.995 1.00 17.43 96 GLY A CA 1
ATOM 690 C C . GLY A 1 96 ? 9.933 32.276 8.410 1.00 17.63 96 GLY A C 1
ATOM 691 O O . GLY A 1 96 ? 9.512 33.044 9.295 1.00 17.03 96 GLY A O 1
ATOM 692 N N . ASN A 1 97 ? 10.201 30.991 8.633 1.00 18.09 97 ASN A N 1
ATOM 693 C CA . ASN A 1 97 ? 10.123 30.401 9.986 1.00 17.64 97 ASN A CA 1
ATOM 694 C C . ASN A 1 97 ? 11.039 31.019 11.042 1.00 17.98 97 ASN A C 1
ATOM 695 O O . ASN A 1 97 ? 10.611 31.193 12.167 1.00 16.85 97 ASN A O 1
ATOM 700 N N . GLY A 1 98 ? 12.288 31.365 10.687 1.00 17.48 98 GLY A N 1
ATOM 701 C CA . GLY A 1 98 ? 13.172 32.035 11.638 1.00 18.68 98 GLY A CA 1
ATOM 702 C C . GLY A 1 98 ? 12.704 33.389 12.192 1.00 18.78 98 GLY A C 1
ATOM 703 O O . GLY A 1 98 ? 12.680 33.608 13.414 1.00 18.55 98 GLY A O 1
ATOM 704 N N . ARG A 1 99 ? 12.361 34.323 11.312 1.00 18.23 99 ARG A N 1
ATOM 705 C CA . ARG A 1 99 ? 11.800 35.595 11.770 1.00 18.36 99 ARG A CA 1
ATOM 706 C C . ARG A 1 99 ? 10.545 35.447 12.680 1.00 18.14 99 ARG A C 1
ATOM 707 O O . ARG A 1 99 ? 10.422 36.161 13.696 1.00 17.07 99 ARG A O 1
ATOM 715 N N . ALA A 1 100 ? 9.626 34.557 12.282 1.00 16.77 100 ALA A N 1
ATOM 716 C CA . ALA A 1 100 ? 8.401 34.267 13.046 1.00 18.16 100 ALA A CA 1
ATOM 717 C C . ALA A 1 100 ? 8.687 33.618 14.428 1.00 19.29 100 ALA A C 1
ATOM 718 O O . ALA A 1 100 ? 8.168 34.094 15.454 1.00 19.49 100 ALA A O 1
ATOM 720 N N . ARG A 1 101 ? 9.534 32.581 14.448 1.00 20.00 101 ARG A N 1
ATOM 721 C CA . ARG A 1 101 ? 9.993 31.952 15.694 1.00 21.47 101 ARG A CA 1
ATOM 722 C C . ARG A 1 101 ? 10.610 33.032 16.583 1.00 21.28 101 ARG A C 1
ATOM 723 O O . ARG A 1 101 ? 10.317 33.091 17.760 1.00 20.77 101 ARG A O 1
ATOM 731 N N . ASN A 1 102 ? 11.407 33.912 15.996 1.00 21.00 102 ASN A N 1
ATOM 732 C CA . ASN A 1 102 ? 12.074 34.928 16.785 1.00 22.44 102 ASN A CA 1
ATOM 733 C C . ASN A 1 102 ? 11.053 35.859 17.418 1.00 22.03 102 ASN A C 1
ATOM 734 O O . ASN A 1 102 ? 11.124 36.128 18.609 1.00 22.46 102 ASN A O 1
ATOM 739 N N . TYR A 1 103 ? 10.105 36.350 16.608 1.00 21.41 103 TYR A N 1
ATOM 740 C CA . TYR A 1 103 ? 9.081 37.230 17.109 1.00 21.88 103 TYR A CA 1
ATOM 741 C C . TYR A 1 103 ? 8.230 36.570 18.216 1.00 21.13 103 TYR A C 1
ATOM 742 O O . TYR A 1 103 ? 8.070 37.145 19.300 1.00 20.49 103 TYR A O 1
ATOM 751 N N . PHE A 1 104 ? 7.705 35.391 17.923 1.00 20.75 104 PHE A N 1
ATOM 752 C CA . PHE A 1 104 ? 6.814 34.659 18.853 1.00 22.61 104 PHE A CA 1
ATOM 753 C C . PHE A 1 104 ? 7.484 34.206 20.158 1.00 23.31 104 PHE A C 1
ATOM 754 O O . PHE A 1 104 ? 6.890 34.368 21.217 1.00 23.30 104 PHE A O 1
ATOM 762 N N . LYS A 1 105 ? 8.715 33.692 20.097 1.00 23.37 105 LYS A N 1
ATOM 763 C CA . LYS A 1 105 ? 9.429 33.346 21.329 1.00 24.61 105 LYS A CA 1
ATOM 764 C C . LYS A 1 105 ? 9.597 34.582 22.228 1.00 24.23 105 LYS A C 1
ATOM 765 O O . LYS A 1 105 ? 9.604 34.429 23.430 1.00 22.53 105 LYS A O 1
ATOM 771 N N . GLN A 1 106 ? 9.770 35.780 21.645 1.00 24.09 106 GLN A N 1
ATOM 772 C CA . GLN A 1 106 ? 9.834 37.021 22.452 1.00 25.20 106 GLN A CA 1
ATOM 773 C C . GLN A 1 106 ? 8.478 37.437 23.027 1.00 24.82 106 GLN A C 1
ATOM 774 O O . GLN A 1 106 ? 8.373 37.733 24.226 1.00 26.00 106 GLN A O 1
ATOM 780 N N . VAL A 1 107 ? 7.439 37.466 22.188 1.00 23.38 107 VAL A N 1
ATOM 781 C CA . VAL A 1 107 ? 6.156 38.009 22.608 1.00 22.77 107 VAL A CA 1
ATOM 782 C C . VAL A 1 107 ? 5.247 36.968 23.305 1.00 22.98 107 VAL A C 1
ATOM 783 O O . VAL A 1 107 ? 4.436 37.327 24.178 1.00 22.49 107 VAL A O 1
ATOM 787 N N . LEU A 1 108 ? 5.398 35.693 22.934 1.00 21.63 108 LEU A N 1
ATOM 788 C CA . LEU A 1 108 ? 4.675 34.604 23.605 1.00 20.74 108 LEU A CA 1
ATOM 789 C C . LEU A 1 108 ? 5.515 33.924 24.699 1.00 20.96 108 LEU A C 1
ATOM 790 O O . LEU A 1 108 ? 4.972 33.217 25.566 1.00 20.36 108 LEU A O 1
ATOM 795 N N . GLY A 1 109 ? 6.835 34.152 24.671 1.00 22.00 109 GLY A N 1
ATOM 796 C CA . GLY A 1 109 ? 7.738 33.721 25.765 1.00 23.19 109 GLY A CA 1
ATOM 797 C C . GLY A 1 109 ? 8.289 32.309 25.677 1.00 24.24 109 GLY A C 1
ATOM 798 O O . GLY A 1 109 ? 8.140 31.634 24.637 1.00 24.96 109 GLY A O 1
ATOM 799 N N . VAL A 1 110 ? 8.880 31.844 26.783 1.00 25.86 110 VAL A N 1
ATOM 800 C CA . VAL A 1 110 ? 9.466 30.482 26.892 1.00 26.35 110 VAL A CA 1
ATOM 801 C C . VAL A 1 110 ? 8.542 29.286 26.594 1.00 26.33 110 VAL A C 1
ATOM 802 O O . VAL A 1 110 ? 9.016 28.237 26.162 1.00 24.41 110 VAL A O 1
ATOM 806 N N . ASN A 1 111 ? 7.235 29.435 26.814 1.00 26.10 111 ASN A N 1
ATOM 807 C CA . ASN A 1 111 ? 6.308 28.331 26.563 1.00 25.43 111 ASN A CA 1
ATOM 808 C C . ASN A 1 111 ? 5.573 28.461 25.252 1.00 24.39 111 ASN A C 1
ATOM 809 O O . ASN A 1 111 ? 4.500 27.839 25.079 1.00 23.81 111 ASN A O 1
ATOM 814 N N . PHE A 1 112 ? 6.135 29.284 24.355 1.00 23.06 112 PHE A N 1
ATOM 815 C CA . PHE A 1 112 ? 5.680 29.380 22.992 1.00 21.77 112 PHE A CA 1
ATOM 816 C C . PHE A 1 112 ? 5.532 27.963 22.487 1.00 21.01 112 PHE A C 1
ATOM 817 O O . PHE A 1 112 ? 6.441 27.184 22.551 1.00 19.64 112 PHE A O 1
ATOM 825 N N . SER A 1 113 ? 4.352 27.647 22.000 1.00 21.12 113 SER A N 1
ATOM 826 C CA . SER A 1 113 ? 4.002 26.281 21.655 1.00 21.95 113 SER A CA 1
ATOM 827 C C . SER A 1 113 ? 3.157 26.292 20.381 1.00 21.80 113 SER A C 1
ATOM 828 O O . SER A 1 113 ? 1.918 26.194 20.447 1.00 22.24 113 SER A O 1
ATOM 831 N N . PRO A 1 114 ? 3.830 26.431 19.210 1.00 21.13 114 PRO A N 1
ATOM 832 C CA . PRO A 1 114 ? 3.186 26.610 17.907 1.00 20.88 114 PRO A CA 1
ATOM 833 C C . PRO A 1 114 ? 2.328 25.418 17.492 1.00 20.34 114 PRO A C 1
ATOM 834 O O . PRO A 1 114 ? 1.481 25.563 16.638 1.00 20.05 114 PRO A O 1
ATOM 838 N N . LYS A 1 115 ? 2.523 24.259 18.130 1.00 19.82 115 LYS A N 1
ATOM 839 C CA . LYS A 1 115 ? 1.695 23.103 17.844 1.00 20.35 115 LYS A CA 1
ATOM 840 C C . LYS A 1 115 ? 0.207 23.383 18.042 1.00 19.43 115 LYS A C 1
ATOM 841 O O . LYS A 1 115 ? -0.600 22.830 17.349 1.00 19.04 115 LYS A O 1
ATOM 844 N N . THR A 1 116 ? -0.159 24.224 19.006 1.00 19.69 116 THR A N 1
ATOM 845 C CA . THR A 1 116 ? -1.578 24.443 19.281 1.00 19.52 116 THR A CA 1
ATOM 846 C C . THR A 1 116 ? -2.197 25.522 18.393 1.00 19.90 116 THR A C 1
ATOM 847 O O . THR A 1 116 ? -3.427 25.754 18.451 1.00 20.10 116 THR A O 1
ATOM 851 N N . LYS A 1 117 ? -1.331 26.219 17.651 1.00 19.84 117 LYS A N 1
ATOM 852 C CA . LYS A 1 117 ? -1.704 27.344 16.769 1.00 19.94 117 LYS A CA 1
ATOM 853 C C . LYS A 1 117 ? -2.365 28.504 17.551 1.00 20.01 117 LYS A C 1
ATOM 854 O O . LYS A 1 117 ? -3.026 29.370 16.964 1.00 20.66 117 LYS A O 1
ATOM 860 N N . GLU A 1 118 ? -2.161 28.524 18.864 1.00 20.15 118 GLU A N 1
ATOM 861 C CA . GLU A 1 118 ? -2.574 29.675 19.689 1.00 19.13 118 GLU A CA 1
ATOM 862 C C . GLU A 1 118 ? -2.008 30.958 19.101 1.00 18.85 118 GLU A C 1
ATOM 863 O O . GLU A 1 118 ? -2.719 31.947 19.058 1.00 18.58 118 GLU A O 1
ATOM 869 N N . TYR A 1 119 ? -0.769 30.944 18.610 1.00 18.04 119 TYR A N 1
ATOM 870 C CA . TYR A 1 119 ? -0.192 32.149 17.984 1.00 17.76 119 TYR A CA 1
ATOM 871 C C . TYR A 1 119 ? -1.063 32.714 16.857 1.00 18.09 119 TYR A C 1
ATOM 872 O O . TYR A 1 119 ? -1.180 33.904 16.746 1.00 18.85 119 TYR A O 1
ATOM 881 N N . ALA A 1 120 ? -1.639 31.846 16.024 1.00 19.06 120 ALA A N 1
ATOM 882 C CA . ALA A 1 120 ? -2.403 32.243 14.861 1.00 18.80 120 ALA A CA 1
ATOM 883 C C . ALA A 1 120 ? -3.629 33.084 15.228 1.00 19.95 120 ALA A C 1
ATOM 884 O O . ALA A 1 120 ? -3.978 33.993 14.474 1.00 19.64 120 ALA A O 1
ATOM 886 N N . SER A 1 121 ? -4.288 32.756 16.341 1.00 19.39 121 SER A N 1
ATOM 887 C CA . SER A 1 121 ? -5.541 33.448 16.711 1.00 20.13 121 SER A CA 1
ATOM 888 C C . SER A 1 121 ? -5.300 34.587 17.695 1.00 20.46 121 SER A C 1
ATOM 889 O O . SER A 1 121 ? -6.246 35.340 18.041 1.00 21.29 121 SER A O 1
ATOM 892 N N . SER A 1 122 ? -4.052 34.691 18.151 1.00 19.91 122 SER A N 1
ATOM 893 C CA . SER A 1 122 ? -3.667 35.660 19.174 1.00 20.84 122 SER A CA 1
ATOM 894 C C . SER A 1 122 ? -3.589 37.096 18.626 1.00 20.98 122 SER A C 1
ATOM 895 O O . SER A 1 122 ? -3.316 37.290 17.454 1.00 19.91 122 SER A O 1
ATOM 898 N N . ILE A 1 123 ? -3.798 38.087 19.488 1.00 21.24 123 ILE A N 1
ATOM 899 C CA . ILE A 1 123 ? -3.512 39.479 19.128 1.00 22.72 123 ILE A CA 1
ATOM 900 C C . ILE A 1 123 ? -2.059 39.705 18.680 1.00 21.96 123 ILE A C 1
ATOM 901 O O . ILE A 1 123 ? -1.818 40.540 17.792 1.00 21.15 123 ILE A O 1
ATOM 906 N N . CYS A 1 124 ? -1.117 38.960 19.282 1.00 21.74 124 CYS A N 1
ATOM 907 C CA . CYS A 1 124 ? 0.306 38.917 18.880 1.00 22.69 124 CYS A CA 1
ATOM 908 C C . CYS A 1 124 ? 0.464 38.404 17.451 1.00 21.74 124 CYS A C 1
ATOM 909 O O . CYS A 1 124 ? 1.319 38.884 16.712 1.00 21.95 124 CYS A O 1
ATOM 912 N N . GLY A 1 125 ? -0.374 37.446 17.061 1.00 21.16 125 GLY A N 1
ATOM 913 C CA . GLY A 1 125 ? -0.391 36.954 15.686 1.00 20.23 125 GLY A CA 1
ATOM 914 C C . GLY A 1 125 ? -0.802 38.078 14.749 1.00 21.09 125 GLY A C 1
ATOM 915 O O . GLY A 1 125 ? -0.163 38.318 13.703 1.00 19.69 125 GLY A O 1
ATOM 916 N N . ARG A 1 126 ? -1.886 38.757 15.117 1.00 20.95 126 ARG A N 1
ATOM 917 C CA . ARG A 1 126 ? -2.401 39.882 14.314 1.00 21.72 126 ARG A CA 1
ATOM 918 C C . ARG A 1 126 ? -1.324 40.956 14.144 1.00 21.50 126 ARG A C 1
ATOM 919 O O . ARG A 1 126 ? -1.082 41.383 13.038 1.00 22.09 126 ARG A O 1
ATOM 922 N N . GLN A 1 127 ? -0.670 4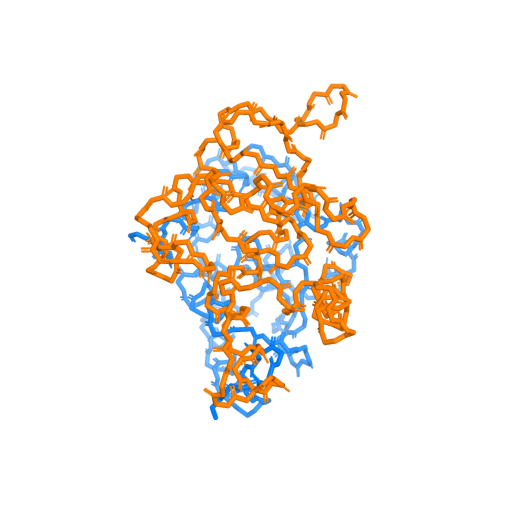1.327 15.245 1.00 21.97 127 GLN A N 1
ATOM 923 C CA . GLN A 1 127 ? 0.418 42.270 15.284 1.00 22.73 127 GLN A CA 1
ATOM 924 C C . GLN A 1 127 ? 1.623 41.898 14.394 1.00 22.50 127 GLN A C 1
ATOM 925 O O . GLN A 1 127 ? 2.178 42.752 13.676 1.00 21.89 127 GLN A O 1
ATOM 931 N N . TYR A 1 128 ? 2.009 40.627 14.427 1.00 21.28 128 TYR A N 1
ATOM 932 C CA . TYR A 1 128 ? 3.087 40.141 13.528 1.00 21.32 128 TYR A CA 1
ATOM 933 C C . TYR A 1 128 ? 2.672 40.185 12.048 1.00 21.88 128 TYR A C 1
ATOM 934 O O . TYR A 1 128 ? 3.481 40.544 11.198 1.00 22.09 128 TYR A O 1
ATOM 943 N N . LYS A 1 129 ? 1.431 39.799 11.749 1.00 22.44 129 LYS A N 1
ATOM 944 C CA . LYS A 1 129 ? 0.866 39.865 10.398 1.00 23.13 129 LYS A CA 1
ATOM 945 C C . LYS A 1 129 ? 0.964 41.319 9.839 1.00 23.25 129 LYS A C 1
ATOM 946 O O . LYS A 1 129 ? 1.343 41.523 8.685 1.00 22.20 129 LYS A O 1
ATOM 952 N N . GLN A 1 130 ? 0.660 42.302 10.692 1.00 22.50 130 GLN A N 1
ATOM 953 C CA . GLN A 1 130 ? 0.802 43.725 10.376 1.00 23.62 130 GLN A CA 1
ATOM 954 C C . GLN A 1 130 ? 2.226 44.206 10.210 1.00 22.08 130 GLN A C 1
ATOM 955 O O . GLN A 1 130 ? 2.443 45.112 9.440 1.00 22.02 130 GLN A O 1
ATOM 961 N N . ILE A 1 131 ? 3.178 43.643 10.952 1.00 22.27 131 ILE A N 1
ATOM 962 C CA . ILE A 1 131 ? 4.617 43.944 10.770 1.00 22.40 131 ILE A CA 1
ATOM 963 C C . ILE A 1 131 ? 5.044 43.538 9.358 1.00 22.33 131 ILE A C 1
ATOM 964 O O . ILE A 1 131 ? 5.767 44.271 8.656 1.00 21.96 131 ILE A O 1
ATOM 969 N N . LEU A 1 132 ? 4.581 42.368 8.934 1.00 21.34 132 LEU A N 1
ATOM 970 C CA . LEU A 1 132 ? 4.888 41.902 7.600 1.00 21.49 132 LEU A CA 1
ATOM 971 C C . LEU A 1 132 ? 4.214 42.748 6.522 1.00 22.06 132 LEU A C 1
ATOM 972 O O . LEU A 1 132 ? 4.852 43.038 5.518 1.00 21.26 132 LEU A O 1
ATOM 977 N N . ASP A 1 133 ? 2.944 43.141 6.747 1.00 22.60 133 ASP A N 1
ATOM 978 C CA . ASP A 1 133 ? 2.181 43.994 5.812 1.00 24.19 133 ASP A CA 1
ATOM 979 C C . ASP A 1 133 ? 2.908 45.315 5.599 1.00 24.23 133 ASP A C 1
ATOM 980 O O . ASP A 1 133 ? 3.012 45.820 4.476 1.00 24.70 133 ASP A O 1
ATOM 985 N N . SER A 1 134 ? 3.367 45.877 6.707 1.00 24.65 134 SER A N 1
ATOM 986 C CA . SER A 1 134 ? 4.117 47.099 6.709 1.00 26.54 134 SER A CA 1
ATOM 987 C C . SER A 1 134 ? 5.449 46.977 5.932 1.00 27.24 134 SER A C 1
ATOM 988 O O . SER A 1 134 ? 5.825 47.892 5.209 1.00 27.72 134 SER A O 1
ATOM 991 N N . GLU A 1 135 ? 6.136 45.845 6.054 1.00 27.63 135 GLU A N 1
ATOM 992 C CA . GLU A 1 135 ? 7.372 45.588 5.283 1.00 29.11 135 GLU A CA 1
ATOM 993 C C . GLU A 1 135 ? 7.173 45.561 3.775 1.00 30.04 135 GLU A C 1
ATOM 994 O O . GLU A 1 135 ? 8.028 46.031 3.034 1.00 30.19 135 GLU A O 1
ATOM 1000 N N . ILE A 1 136 ? 6.060 44.980 3.332 1.00 30.25 136 ILE A N 1
ATOM 1001 C CA . ILE A 1 136 ? 5.792 44.833 1.922 1.00 31.28 136 ILE A CA 1
ATOM 1002 C C . ILE A 1 136 ? 5.037 46.019 1.305 1.00 32.63 136 ILE A C 1
ATOM 1003 O O . ILE A 1 136 ? 4.768 45.988 0.102 1.00 33.83 136 ILE A O 1
ATOM 1008 N N . SER A 1 137 ? 4.711 47.038 2.104 1.00 33.56 137 SER A N 1
ATOM 1009 C CA . SER A 1 137 ? 3.814 48.122 1.680 1.00 35.02 137 SER A CA 1
ATOM 1010 C C . SER A 1 137 ? 4.364 49.538 1.863 1.00 36.16 137 SER A C 1
ATOM 1011 O O . SER A 1 137 ? 3.891 50.470 1.220 1.00 34.22 137 SER A O 1
ATOM 1014 N N . GLU A 1 138 ? 5.320 49.699 2.773 1.00 38.21 138 GLU A N 1
ATOM 1015 C CA . GLU A 1 138 ? 5.839 51.030 3.135 1.00 40.63 138 GLU A CA 1
ATOM 1016 C C . GLU A 1 138 ? 7.266 50.892 3.638 1.00 40.52 138 GLU A C 1
ATOM 1017 O O . GLU A 1 138 ? 7.811 49.784 3.612 1.00 40.70 138 GLU A O 1
ATOM 1023 N N . VAL B 1 12 ? -12.904 41.170 17.221 1.00 32.95 12 VAL B N 1
ATOM 1024 C CA . VAL B 1 12 ? -14.188 41.323 16.467 1.00 32.40 12 VAL B CA 1
ATOM 1025 C C . VAL B 1 12 ? -15.412 41.479 17.408 1.00 31.54 12 VAL B C 1
ATOM 1026 O O . VAL B 1 12 ? -15.581 40.695 18.347 1.00 31.78 12 VAL B O 1
ATOM 1030 N N . ASP B 1 13 ? -16.252 42.489 17.159 1.00 30.31 13 ASP B N 1
ATOM 1031 C CA . ASP B 1 13 ? -17.446 42.757 17.983 1.00 29.11 13 ASP B CA 1
ATOM 1032 C C . ASP B 1 13 ? -18.618 41.795 17.706 1.00 28.56 13 ASP B C 1
ATOM 1033 O O . ASP B 1 13 ? -18.489 40.862 16.916 1.00 27.94 13 ASP B O 1
ATOM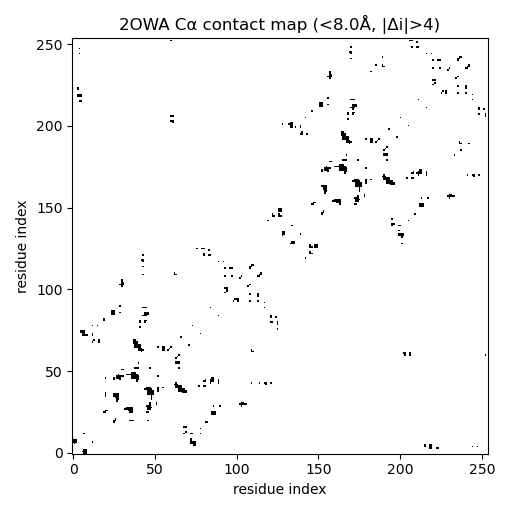 1038 N N . GLU B 1 14 ? -19.759 42.019 18.349 1.00 28.34 14 GLU B N 1
ATOM 1039 C CA . GLU B 1 14 ? -20.941 41.139 18.175 1.00 28.18 14 GLU B CA 1
ATOM 1040 C C . GLU B 1 14 ? -21.545 41.143 16.764 1.00 26.18 14 GLU B C 1
ATOM 1041 O O . GLU B 1 14 ? -22.135 40.164 16.357 1.00 25.17 14 GLU B O 1
ATOM 1047 N N . LYS B 1 15 ? -21.427 42.254 16.042 1.00 25.15 15 LYS B N 1
ATOM 1048 C CA . LYS B 1 15 ? -21.975 42.319 14.692 1.00 24.10 15 LYS B CA 1
ATOM 1049 C C . LYS B 1 15 ? -21.029 41.668 13.647 1.00 22.69 15 LYS B C 1
ATOM 1050 O O . LYS B 1 15 ? -21.386 41.538 12.484 1.00 22.07 15 LYS B O 1
ATOM 1056 N N . GLY B 1 16 ? -19.830 41.313 14.100 1.00 21.10 16 GLY B N 1
ATOM 1057 C CA . GLY B 1 16 ? -18.825 40.634 13.311 1.00 21.08 16 GLY B CA 1
ATOM 1058 C C . GLY B 1 16 ? -17.761 41.543 12.716 1.00 21.36 16 GLY B C 1
ATOM 1059 O O . GLY B 1 16 ? -17.017 41.109 11.838 1.00 20.34 16 GLY B O 1
ATOM 1060 N N . PHE B 1 17 ? -17.674 42.782 13.215 1.00 20.65 17 PHE B N 1
ATOM 1061 C CA . PHE B 1 17 ? -16.763 43.781 12.690 1.00 21.23 17 PHE B CA 1
ATOM 1062 C C . PHE B 1 17 ? -15.421 43.844 13.434 1.00 22.26 17 PHE B C 1
ATOM 1063 O O . PHE B 1 17 ? -15.375 43.778 14.668 1.00 20.87 17 PHE B O 1
ATOM 1071 N N . VAL B 1 18 ? -14.320 44.008 12.687 1.00 22.09 18 VAL B N 1
ATOM 1072 C CA . VAL B 1 18 ? -13.045 44.303 13.343 1.00 22.04 18 VAL B CA 1
ATOM 1073 C C . VAL B 1 18 ? -13.121 45.670 14.104 1.00 22.69 18 VAL B C 1
ATOM 1074 O O . VAL B 1 18 ? -14.010 46.465 13.842 1.00 22.25 18 VAL B O 1
ATOM 1078 N N . SER B 1 19 ? -12.192 45.935 15.029 1.00 24.04 19 SER B N 1
ATOM 1079 C CA . SER B 1 19 ? -12.169 47.205 15.768 1.00 25.35 19 SER B CA 1
ATOM 1080 C C . SER B 1 19 ? -11.885 48.348 14.796 1.00 26.04 19 SER B C 1
ATOM 1081 O O . SER B 1 19 ? -11.426 48.098 13.679 1.00 26.24 19 SER B O 1
ATOM 1084 N N . ASP B 1 20 ? -12.170 49.588 15.184 1.00 26.46 20 ASP B N 1
ATOM 1085 C CA . ASP B 1 20 ? -11.774 50.710 14.322 1.00 27.57 20 ASP B CA 1
ATOM 1086 C C . ASP B 1 20 ? -10.260 50.800 14.232 1.00 27.36 20 ASP B C 1
ATOM 1087 O O . ASP B 1 20 ? -9.737 51.214 13.216 1.00 26.42 20 ASP B O 1
ATOM 1092 N N . LYS B 1 21 ? -9.564 50.390 15.298 1.00 28.05 21 LYS B N 1
ATOM 1093 C CA . LYS B 1 21 ? -8.104 50.429 15.311 1.00 28.80 21 LYS B CA 1
ATOM 1094 C C . LYS B 1 21 ? -7.505 49.407 14.335 1.00 28.10 21 LYS B C 1
ATOM 1095 O O . LYS B 1 21 ? -6.588 49.720 13.577 1.00 29.09 21 LYS B O 1
ATOM 1099 N N . LEU B 1 22 ? -8.005 48.183 14.358 1.00 27.35 22 LEU B N 1
ATOM 1100 C CA . LEU B 1 22 ? -7.567 47.188 13.373 1.00 25.61 22 LEU B CA 1
ATOM 1101 C C . LEU B 1 22 ? -7.830 47.697 11.936 1.00 23.38 22 LEU B C 1
ATOM 1102 O O . LEU B 1 22 ? -6.932 47.688 11.108 1.00 21.83 22 LEU B O 1
ATOM 1107 N N . ARG B 1 23 ? -9.053 48.128 11.646 1.00 22.94 23 ARG B N 1
ATOM 1108 C CA . ARG B 1 23 ? -9.389 48.682 10.324 1.00 21.50 23 ARG B CA 1
ATOM 1109 C C . ARG B 1 23 ? -8.415 49.807 9.903 1.00 21.42 23 ARG B C 1
ATOM 1110 O O . ARG B 1 23 ? -7.845 49.764 8.826 1.00 20.31 23 ARG B O 1
ATOM 1118 N N . ASP B 1 24 ? -8.223 50.797 10.782 1.00 21.20 24 ASP B N 1
ATOM 1119 C CA . ASP B 1 24 ? -7.390 51.956 10.497 1.00 21.80 24 ASP B CA 1
ATOM 1120 C C . ASP B 1 24 ? -5.949 51.542 10.243 1.00 22.01 24 ASP B C 1
ATOM 1121 O O . ASP B 1 24 ? -5.329 52.009 9.276 1.00 20.66 24 ASP B O 1
ATOM 1126 N N . ASN B 1 25 ? -5.424 50.659 11.107 1.00 21.47 25 ASN B N 1
ATOM 1127 C CA . ASN B 1 25 ? -4.076 50.132 10.899 1.00 22.55 25 ASN B CA 1
ATOM 1128 C C . ASN B 1 25 ? -3.942 49.401 9.558 1.00 21.28 25 ASN B C 1
ATOM 1129 O O . ASN B 1 25 ? -2.963 49.602 8.828 1.00 21.14 25 ASN B O 1
ATOM 1134 N N . PHE B 1 26 ? -4.906 48.540 9.240 1.00 21.43 26 PHE B N 1
ATOM 1135 C CA . PHE B 1 26 ? -4.865 47.755 7.980 1.00 20.95 26 PHE B CA 1
ATOM 1136 C C . PHE B 1 26 ? -4.886 48.673 6.720 1.00 21.71 26 PHE B C 1
ATOM 1137 O O . PHE B 1 26 ? -4.048 48.516 5.793 1.00 21.25 26 PHE B O 1
ATOM 1145 N N . PHE B 1 27 ? -5.836 49.603 6.683 1.00 20.93 27 PHE B N 1
ATOM 1146 C CA . PHE B 1 27 ? -5.947 50.488 5.538 1.00 21.31 27 PHE B CA 1
ATOM 1147 C C . PHE B 1 27 ? -4.826 51.521 5.439 1.00 21.75 27 PHE B C 1
ATOM 1148 O O . PHE B 1 27 ? -4.468 51.873 4.342 1.00 22.35 27 PHE B O 1
ATOM 1156 N N . GLN B 1 28 ? -4.264 51.993 6.562 1.00 22.98 28 GLN B N 1
ATOM 1157 C CA . GLN B 1 28 ? -3.065 52.856 6.524 1.00 25.44 28 GLN B CA 1
ATOM 1158 C C . GLN B 1 28 ? -1.944 52.176 5.707 1.00 24.07 28 GLN B C 1
ATOM 1159 O O . GLN B 1 28 ? -1.334 52.786 4.831 1.00 23.69 28 GLN B O 1
ATOM 1165 N N . ILE B 1 29 ? -1.733 50.897 5.975 1.00 22.89 29 ILE B N 1
ATOM 1166 C CA . ILE B 1 29 ? -0.711 50.125 5.302 1.00 22.21 29 ILE B CA 1
ATOM 1167 C C . ILE B 1 29 ? -1.080 49.902 3.832 1.00 22.12 29 ILE B C 1
ATOM 1168 O O . ILE B 1 29 ? -0.331 50.360 2.959 1.00 20.78 29 ILE B O 1
ATOM 1173 N N . VAL B 1 30 ? -2.241 49.285 3.533 1.00 21.22 30 VAL B N 1
ATOM 1174 C CA . VAL B 1 30 ? -2.493 48.893 2.119 1.00 21.90 30 VAL B CA 1
ATOM 1175 C C . VAL B 1 30 ? -2.711 50.068 1.190 1.00 21.51 30 VAL B C 1
ATOM 1176 O O . VAL B 1 30 ? -2.385 49.988 -0.008 1.00 19.82 30 VAL B O 1
ATOM 1180 N N . ARG B 1 31 ? -3.251 51.171 1.732 1.00 21.90 31 ARG B N 1
ATOM 1181 C CA . ARG B 1 31 ? -3.457 52.377 0.889 1.00 22.30 31 ARG B CA 1
ATOM 1182 C C . ARG B 1 31 ? -2.145 53.031 0.492 1.00 22.10 31 ARG B C 1
ATOM 1183 O O . ARG B 1 31 ? -2.095 53.913 -0.395 1.00 22.40 31 ARG B O 1
ATOM 1191 N N . ASN B 1 32 ? -1.076 52.606 1.141 1.00 23.41 32 ASN B N 1
ATOM 1192 C CA . ASN B 1 32 ? 0.262 53.060 0.803 1.00 24.39 32 ASN B CA 1
ATOM 1193 C C . ASN B 1 32 ? 0.883 52.318 -0.388 1.00 24.38 32 ASN B C 1
ATOM 1194 O O . ASN B 1 32 ? 1.866 52.782 -0.984 1.00 25.46 32 ASN B O 1
ATOM 1199 N N . ARG B 1 33 ? 0.362 51.159 -0.747 1.00 23.24 33 ARG B N 1
ATOM 1200 C CA . ARG B 1 33 ? 0.900 50.484 -1.938 1.00 22.47 33 ARG B CA 1
ATOM 1201 C C . ARG B 1 33 ? 0.705 51.377 -3.184 1.00 23.26 33 ARG B C 1
ATOM 1202 O O . ARG B 1 33 ? -0.356 51.992 -3.355 1.00 21.86 33 ARG B O 1
ATOM 1210 N N . PRO B 1 34 ? 1.777 51.528 -3.997 1.00 24.13 34 PRO B N 1
ATOM 1211 C CA . PRO B 1 34 ? 1.810 52.552 -5.049 1.00 24.65 34 PRO B CA 1
ATOM 1212 C C . PRO B 1 34 ? 0.629 52.492 -6.005 1.00 25.36 34 PRO B C 1
ATOM 1213 O O . PRO B 1 34 ? 0.164 53.533 -6.505 1.00 26.16 34 PRO B O 1
ATOM 1217 N N . GLU B 1 35 ? 0.150 51.286 -6.281 1.00 25.41 35 GLU B N 1
ATOM 1218 C CA . GLU B 1 35 ? -0.941 51.167 -7.191 1.00 26.69 35 GLU B CA 1
ATOM 1219 C C . GLU B 1 35 ? -2.260 51.634 -6.549 1.00 25.87 35 GLU B C 1
ATOM 1220 O O . GLU B 1 35 ? -3.205 51.928 -7.247 1.00 26.20 35 GLU B O 1
ATOM 1226 N N . ASN B 1 36 ? -2.287 51.788 -5.225 1.00 25.06 36 ASN B N 1
ATOM 1227 C CA . ASN B 1 36 ? -3.529 52.198 -4.551 1.00 24.36 36 ASN B CA 1
ATOM 1228 C C . ASN B 1 36 ? -3.537 53.677 -4.290 1.00 24.28 36 ASN B C 1
ATOM 1229 O O . ASN B 1 36 ? -4.402 54.183 -3.593 1.00 25.23 36 ASN B O 1
ATOM 1234 N N . ARG B 1 37 ? -2.649 54.387 -4.936 1.00 24.74 37 ARG B N 1
ATOM 1235 C CA . ARG B 1 37 ? -2.413 55.782 -4.619 1.00 25.17 37 ARG B CA 1
ATOM 1236 C C . ARG B 1 37 ? -3.379 56.724 -5.359 1.00 23.79 37 ARG B C 1
ATOM 1237 O O . ARG B 1 37 ? -3.584 57.828 -4.947 1.00 21.93 37 ARG B O 1
ATOM 1245 N N . THR B 1 38 ? -3.924 56.268 -6.466 1.00 21.43 38 THR B N 1
ATOM 1246 C CA . THR B 1 38 ? -4.999 57.004 -7.120 1.00 21.94 38 THR B CA 1
ATOM 1247 C C . THR B 1 38 ? -6.229 56.122 -7.338 1.00 20.42 38 THR B C 1
ATOM 1248 O O . THR B 1 38 ? -6.141 54.890 -7.313 1.00 18.18 38 THR B O 1
ATOM 1252 N N . CYS B 1 39 ? -7.360 56.790 -7.560 1.00 19.46 39 CYS B N 1
ATOM 1253 C CA . CYS B 1 39 ? -8.657 56.144 -7.700 1.00 18.15 39 CYS B CA 1
ATOM 1254 C C . CYS B 1 39 ? -8.583 55.226 -8.905 1.00 18.01 39 CYS B C 1
ATOM 1255 O O . CYS B 1 39 ? -8.016 55.597 -9.955 1.00 17.28 39 CYS B O 1
ATOM 1258 N N . PHE B 1 40 ? -9.122 54.023 -8.745 1.00 16.79 40 PHE B N 1
ATOM 1259 C CA . PHE B 1 40 ? -9.049 53.034 -9.831 1.00 16.85 40 PHE B CA 1
ATOM 1260 C C . PHE B 1 40 ? -9.729 53.600 -11.099 1.00 17.00 40 PHE B C 1
ATOM 1261 O O . PHE B 1 40 ? -9.306 53.310 -12.243 1.00 16.09 40 PHE B O 1
ATOM 1269 N N . ASP B 1 41 ? -10.780 54.401 -10.915 1.00 16.76 41 ASP B N 1
ATOM 1270 C CA . ASP B 1 41 ? -11.571 54.850 -12.093 1.00 17.85 41 ASP B CA 1
ATOM 1271 C C . ASP B 1 41 ? -11.164 56.187 -12.705 1.00 18.70 41 ASP B C 1
ATOM 1272 O O . ASP B 1 41 ? -11.288 56.381 -13.911 1.00 19.18 41 ASP B O 1
ATOM 1277 N N . CYS B 1 42 ? -10.754 57.143 -11.888 1.00 19.97 42 CYS B N 1
ATOM 1278 C CA . CYS B 1 42 ? -10.461 58.464 -12.414 1.00 21.79 42 CYS B CA 1
ATOM 1279 C C . CYS B 1 42 ? -9.085 59.016 -12.008 1.00 23.69 42 CYS B C 1
ATOM 1280 O O . CYS B 1 42 ? -8.779 60.187 -12.278 1.00 24.62 42 CYS B O 1
ATOM 1283 N N . GLU B 1 43 ? -8.275 58.238 -11.315 1.00 25.32 43 GLU B N 1
ATOM 1284 C CA . GLU B 1 43 ? -6.984 58.770 -10.878 1.00 29.55 43 GLU B CA 1
ATOM 1285 C C . GLU B 1 43 ? -7.021 60.070 -10.013 1.00 30.47 43 GLU B C 1
ATOM 1286 O O . GLU B 1 43 ? -6.013 60.788 -9.910 1.00 31.74 43 GLU B O 1
ATOM 1292 N N . SER B 1 44 ? -8.138 60.391 -9.372 1.00 29.42 44 SER B N 1
ATOM 1293 C CA . SER B 1 44 ? -8.019 61.371 -8.326 1.00 29.55 44 SER B CA 1
ATOM 1294 C C . SER B 1 44 ? -7.190 60.781 -7.152 1.00 29.13 44 SER B C 1
ATOM 1295 O O . SER B 1 44 ? -7.169 59.546 -6.927 1.00 27.87 44 SER B O 1
ATOM 1298 N N . ARG B 1 45 ? -6.495 61.673 -6.437 1.00 28.32 45 ARG B N 1
ATOM 1299 C CA . ARG B 1 45 ? -5.497 61.298 -5.446 1.00 28.42 45 ARG B CA 1
ATOM 1300 C C . ARG B 1 45 ? -6.163 60.743 -4.182 1.00 27.69 45 ARG B C 1
ATOM 1301 O O . ARG B 1 45 ? -7.335 61.013 -3.909 1.00 27.03 45 ARG B O 1
ATOM 1309 N N . ASN B 1 46 ? -5.403 59.982 -3.408 1.00 27.58 46 ASN B N 1
ATOM 1310 C CA . ASN B 1 46 ? -5.859 59.455 -2.108 1.00 27.50 46 ASN B CA 1
ATOM 1311 C C . ASN B 1 46 ? -7.327 58.934 -2.083 1.00 25.33 46 ASN B C 1
ATOM 1312 O O . ASN B 1 46 ? -8.161 59.447 -1.339 1.00 26.08 46 ASN B O 1
ATOM 1317 N N . PRO B 1 47 ? -7.646 57.888 -2.866 1.00 22.67 47 PRO B N 1
ATOM 1318 C CA . PRO B 1 47 ? -9.019 57.320 -2.848 1.00 21.18 47 PRO B CA 1
ATOM 1319 C C . PRO B 1 47 ? -9.373 56.615 -1.514 1.00 20.53 47 PRO B C 1
ATOM 1320 O O . PRO B 1 47 ? -8.729 55.650 -1.132 1.00 21.39 47 PRO B O 1
ATOM 1324 N N . THR B 1 48 ? -10.385 57.087 -0.808 1.00 20.26 48 THR B N 1
ATOM 1325 C CA . THR B 1 48 ? -10.679 56.559 0.545 1.00 20.88 48 THR B CA 1
ATOM 1326 C C . THR B 1 48 ? -11.840 55.522 0.605 1.00 20.51 48 THR B C 1
ATOM 1327 O O . THR B 1 48 ? -12.063 54.861 1.649 1.00 21.72 48 THR B O 1
ATOM 1331 N N . TRP B 1 49 ? -12.551 55.380 -0.513 1.00 18.98 49 TRP B N 1
ATOM 1332 C CA . TRP B 1 49 ? -13.595 54.374 -0.701 1.00 19.38 49 TRP B CA 1
ATOM 1333 C C . TRP B 1 49 ? -13.045 53.112 -1.436 1.00 18.95 49 TRP B C 1
ATOM 1334 O O . TRP B 1 49 ? -11.882 53.057 -1.875 1.00 17.21 49 TRP B O 1
ATOM 1345 N N . LEU B 1 50 ? -13.877 52.090 -1.538 1.00 17.72 50 LEU B N 1
ATOM 1346 C CA . LEU B 1 50 ? -13.462 50.861 -2.194 1.00 18.31 50 LEU B CA 1
ATOM 1347 C C . LEU B 1 50 ? -14.695 50.131 -2.735 1.00 17.71 50 LEU B C 1
ATOM 1348 O O . LEU B 1 50 ? -15.822 50.382 -2.292 1.00 17.76 50 LEU B O 1
ATOM 1353 N N . SER B 1 51 ? -14.491 49.316 -3.759 1.00 17.45 51 SER B N 1
ATOM 1354 C CA . SER B 1 51 ? -15.471 48.320 -4.119 1.00 16.60 51 SER B CA 1
ATOM 1355 C C . SER B 1 51 ? -14.902 46.976 -3.580 1.00 17.92 51 SER B C 1
ATOM 1356 O O . SER B 1 51 ? -13.820 46.524 -4.007 1.00 17.61 51 SER B O 1
ATOM 1359 N N . LEU B 1 52 ? -15.598 46.354 -2.623 1.00 16.90 52 LEU B N 1
ATOM 1360 C CA . LEU B 1 52 ? -15.148 45.047 -2.157 1.00 17.05 52 LEU B CA 1
ATOM 1361 C C . LEU B 1 52 ? -15.205 44.004 -3.306 1.00 17.23 52 LEU B C 1
ATOM 1362 O O . LEU B 1 52 ? -14.362 43.126 -3.375 1.00 18.14 52 LEU B O 1
ATOM 1367 N N . SER B 1 53 ? -16.112 44.179 -4.259 1.00 17.41 53 SER B N 1
ATOM 1368 C CA . SER B 1 53 ? -16.305 43.208 -5.350 1.00 18.32 53 SER B CA 1
ATOM 1369 C C . SER B 1 53 ? -15.067 42.944 -6.181 1.00 18.92 53 SER B C 1
ATOM 1370 O O . SER B 1 53 ? -14.754 41.781 -6.515 1.00 20.26 53 SER B O 1
ATOM 1373 N N . PHE B 1 54 ? -14.362 44.019 -6.514 1.00 19.00 54 PHE B N 1
ATOM 1374 C CA . PHE B 1 54 ? -13.155 43.939 -7.355 1.00 18.68 54 PHE B CA 1
ATOM 1375 C C . PHE B 1 54 ? -11.872 44.256 -6.545 1.00 17.85 54 PHE B C 1
ATOM 1376 O O . PHE B 1 54 ? -10.762 44.413 -7.114 1.00 17.03 54 PHE B O 1
ATOM 1384 N N . ALA B 1 55 ? -12.045 44.342 -5.221 1.00 18.16 55 ALA B N 1
ATOM 1385 C CA . ALA B 1 55 ? -11.052 44.868 -4.292 1.00 17.58 55 ALA B CA 1
ATOM 1386 C C . ALA B 1 55 ? -10.214 46.010 -4.853 1.00 16.86 55 ALA B C 1
ATOM 1387 O O . ALA B 1 55 ? -8.975 45.902 -4.884 1.00 17.45 55 ALA B O 1
ATOM 1389 N N . VAL B 1 56 ? -10.881 47.054 -5.351 1.00 16.52 56 VAL B N 1
ATOM 1390 C CA . VAL B 1 56 ? -10.224 48.298 -5.813 1.00 16.02 56 VAL B CA 1
ATOM 1391 C C . VAL B 1 56 ? -10.523 49.499 -4.909 1.00 15.93 56 VAL B C 1
ATOM 1392 O O . VAL B 1 56 ? -11.591 49.559 -4.300 1.00 17.37 56 VAL B O 1
ATOM 1396 N N . PHE B 1 57 ? -9.576 50.446 -4.829 1.00 16.43 57 PHE B N 1
ATOM 1397 C CA . PHE B 1 57 ? -9.780 51.727 -4.129 1.00 16.08 57 PHE B CA 1
ATOM 1398 C C . PHE B 1 57 ? -10.232 52.837 -5.093 1.00 15.97 57 PHE B C 1
ATOM 1399 O O . PHE B 1 57 ? -9.640 53.049 -6.174 1.00 16.15 57 PHE B O 1
ATOM 1407 N N . ILE B 1 58 ? -11.319 53.501 -4.714 1.00 15.21 58 ILE B N 1
ATOM 1408 C CA . ILE B 1 58 ? -11.971 54.517 -5.559 1.00 15.49 58 ILE B CA 1
ATOM 1409 C C . ILE B 1 58 ? -12.268 55.774 -4.687 1.00 16.55 58 ILE B C 1
ATOM 1410 O O . ILE B 1 58 ? -12.339 55.667 -3.474 1.00 17.02 58 ILE B O 1
ATOM 1415 N N . CYS B 1 59 ? -12.468 56.925 -5.317 1.00 17.26 59 CYS B N 1
ATOM 1416 C CA . CYS B 1 59 ? -12.774 58.156 -4.609 1.00 18.46 59 CYS B CA 1
ATOM 1417 C C . CYS B 1 59 ? -14.260 58.216 -4.258 1.00 18.44 59 CYS B C 1
ATOM 1418 O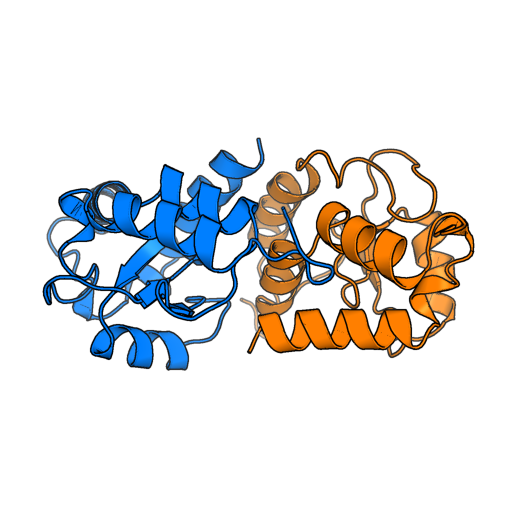 O . CYS B 1 59 ? -15.056 57.435 -4.777 1.00 17.51 59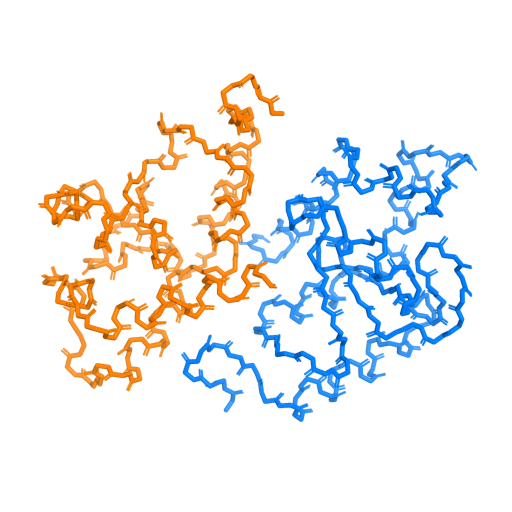 CYS B O 1
ATOM 1421 N N . LEU B 1 60 ? -14.620 59.159 -3.392 1.00 19.18 60 LEU B N 1
ATOM 1422 C CA . LEU B 1 60 ? -16.028 59.409 -3.028 1.00 20.75 60 LEU B CA 1
ATOM 1423 C C . LEU B 1 60 ? -16.929 59.557 -4.244 1.00 20.81 60 LEU B C 1
ATOM 1424 O O . LEU B 1 60 ? -17.973 58.913 -4.326 1.00 20.63 60 LEU B O 1
ATOM 1429 N N . ASN B 1 61 ? -16.496 60.388 -5.194 1.00 20.53 61 ASN B N 1
ATOM 1430 C CA . ASN B 1 61 ? -17.278 60.701 -6.389 1.00 21.41 61 ASN B CA 1
ATOM 1431 C C . ASN B 1 61 ? -17.633 59.464 -7.208 1.00 19.75 61 ASN B C 1
ATOM 1432 O O . ASN B 1 61 ? -18.792 59.220 -7.509 1.00 18.99 61 ASN B O 1
ATOM 1437 N N . CYS B 1 62 ? -16.618 58.687 -7.543 1.00 19.12 62 CYS B N 1
ATOM 1438 C CA . CYS B 1 62 ? -16.779 57.426 -8.274 1.00 19.75 62 CYS B CA 1
ATOM 1439 C C . CYS B 1 62 ? -17.592 56.403 -7.463 1.00 20.39 62 CYS B C 1
ATOM 1440 O O . CYS B 1 62 ? -18.404 55.662 -8.036 1.00 21.12 62 CYS B O 1
ATOM 1443 N N . SER B 1 63 ? -17.403 56.402 -6.138 1.00 21.81 63 SER B N 1
ATOM 1444 C CA . SER B 1 63 ? -18.122 55.472 -5.243 1.00 23.45 63 SER B CA 1
ATOM 1445 C C . SER B 1 63 ? -19.647 55.684 -5.241 1.00 25.56 63 SER B C 1
ATOM 1446 O O . SER B 1 63 ? -20.403 54.703 -5.150 1.00 25.35 63 SER B O 1
ATOM 1449 N N . SER B 1 64 ? -20.077 56.947 -5.363 1.00 26.99 64 SER B N 1
ATOM 1450 C CA . SER B 1 64 ? -21.483 57.292 -5.596 1.00 29.63 64 SER B CA 1
ATOM 1451 C C . SER B 1 64 ? -22.034 56.585 -6.830 1.00 29.94 64 SER B C 1
ATOM 1452 O O . SER B 1 64 ? -23.081 55.926 -6.751 1.00 30.94 64 SER B O 1
ATOM 1455 N N . ASP B 1 65 ? -21.331 56.682 -7.959 1.00 29.90 65 ASP B N 1
ATOM 1456 C CA . ASP B 1 65 ? -21.747 55.980 -9.185 1.00 29.45 65 ASP B CA 1
ATOM 1457 C C . ASP B 1 65 ? -21.781 54.472 -9.014 1.00 28.63 65 ASP B C 1
ATOM 1458 O O . ASP B 1 65 ? -22.663 53.783 -9.556 1.00 28.50 65 ASP B O 1
ATOM 1463 N N . HIS B 1 66 ? -20.791 53.955 -8.292 1.00 27.77 66 HIS B N 1
ATOM 1464 C CA . HIS B 1 66 ? -20.728 52.544 -7.945 1.00 26.67 66 HIS B CA 1
ATOM 1465 C C . HIS B 1 66 ? -21.930 52.107 -7.133 1.00 27.18 66 HIS B C 1
ATOM 1466 O O . HIS B 1 66 ? -22.551 51.108 -7.462 1.00 26.58 66 HIS B O 1
ATOM 1473 N N . ARG B 1 67 ? -22.270 52.875 -6.108 1.00 27.89 67 ARG B N 1
ATOM 1474 C CA . ARG B 1 67 ? -23.386 52.526 -5.223 1.00 29.91 67 ARG B CA 1
ATOM 1475 C C . ARG B 1 67 ? -24.668 52.307 -6.033 1.00 30.45 67 ARG B C 1
ATOM 1476 O O . ARG B 1 67 ? -25.340 51.262 -5.903 1.00 30.52 67 ARG B O 1
ATOM 1479 N N . LYS B 1 68 ? -24.937 53.283 -6.908 1.00 29.83 68 LYS B N 1
ATOM 1480 C CA . LYS B 1 68 ? -26.115 53.357 -7.754 1.00 30.12 68 LYS B CA 1
ATOM 1481 C C . LYS B 1 68 ? -26.360 52.125 -8.604 1.00 29.18 68 LYS B C 1
ATOM 1482 O O . LYS B 1 68 ? -27.486 51.868 -8.973 1.00 29.69 68 LYS B O 1
ATOM 1488 N N . MET B 1 69 ? -25.334 51.350 -8.896 1.00 28.83 69 MET B N 1
ATOM 1489 C CA . MET B 1 69 ? -25.510 50.150 -9.725 1.00 29.97 69 MET B CA 1
ATOM 1490 C C . MET B 1 69 ? -26.046 48.920 -8.938 1.00 29.21 69 MET B C 1
ATOM 1491 O O . MET B 1 69 ? -26.526 47.921 -9.538 1.00 29.51 69 MET B O 1
ATOM 1496 N N . GLY B 1 70 ? -25.957 48.969 -7.607 1.00 27.80 70 GLY B N 1
ATOM 1497 C CA . GLY B 1 70 ? -26.450 47.848 -6.764 1.00 26.13 70 GLY B CA 1
ATOM 1498 C C . GLY B 1 70 ? -25.372 46.939 -6.209 1.00 24.64 70 GLY B C 1
ATOM 1499 O O . GLY B 1 70 ? -24.333 46.748 -6.847 1.00 24.40 70 GLY B O 1
ATOM 1500 N N . VAL B 1 71 ? -25.625 46.369 -5.022 1.00 24.09 71 VAL B N 1
ATOM 1501 C CA . VAL B 1 71 ? -24.600 45.605 -4.276 1.00 23.26 71 VAL B CA 1
ATOM 1502 C C . VAL B 1 71 ? -24.074 44.363 -4.999 1.00 23.73 71 VAL B C 1
ATOM 1503 O O . VAL B 1 71 ? -22.976 43.938 -4.760 1.00 23.37 71 VAL B O 1
ATOM 1507 N N . HIS B 1 72 ? -24.880 43.792 -5.870 1.00 24.42 72 HIS B N 1
ATOM 1508 C CA . HIS B 1 72 ? -24.478 42.609 -6.653 1.00 26.19 72 HIS B CA 1
ATOM 1509 C C . HIS B 1 72 ? -23.527 42.949 -7.819 1.00 26.38 72 HIS B C 1
ATOM 1510 O O . HIS B 1 72 ? -22.879 42.076 -8.373 1.00 27.14 72 HIS B O 1
ATOM 1517 N N . ILE B 1 73 ? -23.473 44.220 -8.195 1.00 25.76 73 ILE B N 1
ATOM 1518 C CA . ILE B 1 73 ? -22.550 44.677 -9.201 1.00 25.77 73 ILE B CA 1
ATOM 1519 C C . ILE B 1 73 ? -21.264 45.214 -8.505 1.00 24.69 73 ILE B C 1
ATOM 1520 O O . ILE B 1 73 ? -20.137 44.701 -8.724 1.00 23.78 73 ILE B O 1
ATOM 1525 N N . SER B 1 74 ? -21.454 46.193 -7.629 1.00 23.86 74 SER B N 1
ATOM 1526 C CA . SER B 1 74 ? -20.347 46.805 -6.891 1.00 23.80 74 SER B CA 1
ATOM 1527 C C . SER B 1 74 ? -20.731 47.140 -5.445 1.00 23.72 74 SER B C 1
ATOM 1528 O O . SER B 1 74 ? -21.600 47.972 -5.166 1.00 24.14 74 SER B O 1
ATOM 1531 N N . PHE B 1 75 ? -20.077 46.432 -4.534 1.00 23.66 75 PHE B N 1
ATOM 1532 C CA . PHE B 1 75 ? -20.353 46.506 -3.110 1.00 23.55 75 PHE B CA 1
ATOM 1533 C C . PHE B 1 75 ? -19.388 47.518 -2.463 1.00 22.66 75 PHE B C 1
ATOM 1534 O O . PHE B 1 75 ? -18.203 47.255 -2.274 1.00 21.93 75 PHE B O 1
ATOM 1542 N N . VAL B 1 76 ? -19.924 48.674 -2.105 1.00 21.73 76 VAL B N 1
ATOM 1543 C CA . VAL B 1 76 ? -19.122 49.862 -1.815 1.00 22.50 76 VAL B CA 1
ATOM 1544 C C . VAL B 1 76 ? -19.038 50.198 -0.325 1.00 21.81 76 VAL B C 1
ATOM 1545 O O . VAL B 1 76 ? -20.036 50.143 0.378 1.00 21.31 76 VAL B O 1
ATOM 1549 N N . ARG B 1 77 ? -17.824 50.491 0.138 1.00 21.06 77 ARG B N 1
ATOM 1550 C CA . ARG B 1 77 ? -17.519 50.850 1.536 1.00 21.05 77 ARG B CA 1
ATOM 1551 C C . ARG B 1 77 ? -16.505 51.989 1.591 1.00 19.35 77 ARG B C 1
ATOM 1552 O O . ARG B 1 77 ? -15.619 52.063 0.742 1.00 19.71 77 ARG B O 1
ATOM 1560 N N . SER B 1 78 ? -16.586 52.821 2.629 1.00 19.59 78 SER B N 1
ATOM 1561 C CA . SER B 1 78 ? -15.537 53.790 2.964 1.00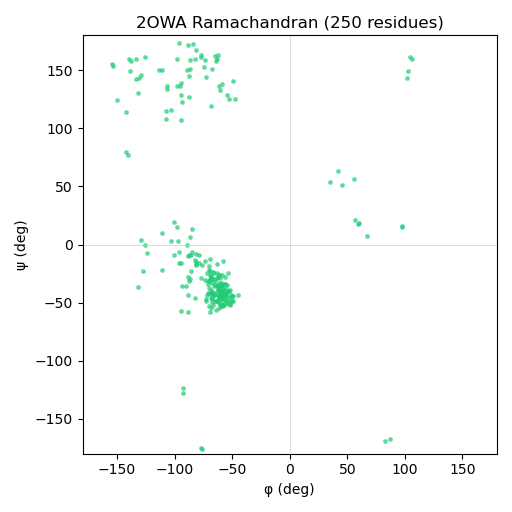 17.99 78 SER B CA 1
ATOM 1562 C C . SER B 1 78 ? -14.499 53.117 3.869 1.00 19.01 78 SER B C 1
ATOM 1563 O O . SER B 1 78 ? -14.856 52.541 4.893 1.00 19.86 78 SER B O 1
ATOM 1566 N N . SER B 1 79 ? -13.213 53.184 3.511 1.00 19.40 79 SER B N 1
ATOM 1567 C CA . SER B 1 79 ? -12.152 52.622 4.337 1.00 20.06 79 SER B CA 1
ATOM 1568 C C . SER B 1 79 ? -11.916 53.415 5.649 1.00 21.15 79 SER B C 1
ATOM 1569 O O . SER B 1 79 ? -11.299 52.885 6.560 1.00 21.00 79 SER B O 1
ATOM 1572 N N . ASP B 1 80 ? -12.377 54.667 5.719 1.00 22.28 80 ASP B N 1
ATOM 1573 C CA . ASP B 1 80 ? -12.321 55.505 6.956 1.00 23.96 80 ASP B CA 1
ATOM 1574 C C . ASP B 1 80 ? -13.548 55.396 7.866 1.00 24.20 80 ASP B C 1
ATOM 1575 O O . ASP B 1 80 ? -13.453 55.470 9.093 1.00 24.57 80 ASP B O 1
ATOM 1580 N N . LEU B 1 81 ? -14.708 55.254 7.247 1.00 23.93 81 LEU B N 1
ATOM 1581 C CA . LEU B 1 81 ? -15.990 55.502 7.907 1.00 24.03 81 LEU B CA 1
ATOM 1582 C C . LEU B 1 81 ? -16.829 54.249 8.156 1.00 23.19 81 LEU B C 1
ATOM 1583 O O . LEU B 1 81 ? -17.703 54.270 9.020 1.00 24.10 81 LEU B O 1
ATOM 1588 N N . ASP B 1 82 ? -16.579 53.168 7.406 1.00 22.07 82 ASP B N 1
ATOM 1589 C CA . ASP B 1 82 ? -17.393 51.965 7.494 1.00 21.35 82 ASP B CA 1
ATOM 1590 C C . ASP B 1 82 ? -16.771 50.912 8.390 1.00 21.50 82 ASP B C 1
ATOM 1591 O O . ASP B 1 82 ? -15.561 50.949 8.657 1.00 22.38 82 ASP B O 1
ATOM 1596 N N . LYS B 1 83 ? -17.597 49.985 8.867 1.00 20.23 83 LYS B N 1
ATOM 1597 C CA . LYS B 1 83 ? -17.108 48.807 9.584 1.00 19.56 83 LYS B CA 1
ATOM 1598 C C . LYS B 1 83 ? -16.831 47.659 8.562 1.00 18.52 83 LYS B C 1
ATOM 1599 O O . LYS B 1 83 ? -17.494 47.577 7.518 1.00 17.92 83 LYS B O 1
ATOM 1605 N N . PHE B 1 84 ? -15.867 46.797 8.891 1.00 17.74 84 PHE B N 1
ATOM 1606 C CA . PHE B 1 84 ? -15.425 45.706 8.027 1.00 17.41 84 PHE B CA 1
ATOM 1607 C C . PHE B 1 84 ? -15.366 44.397 8.810 1.00 17.10 84 PHE B C 1
ATOM 1608 O O . PHE B 1 84 ? -14.998 44.390 9.966 1.00 17.08 84 PHE B O 1
ATOM 1616 N N . THR B 1 85 ? -15.731 43.312 8.148 1.00 17.04 85 THR B N 1
ATOM 1617 C CA . THR B 1 85 ? -15.530 41.980 8.688 1.00 16.71 85 THR B CA 1
ATOM 1618 C C . THR B 1 85 ? -14.117 41.539 8.287 1.00 16.33 85 THR B C 1
ATOM 1619 O O . THR B 1 85 ? -13.511 42.118 7.348 1.00 15.59 85 THR B O 1
ATOM 1623 N N . PRO B 1 86 ? -13.567 40.560 9.015 1.00 16.01 86 PRO B N 1
ATOM 1624 C CA . PRO B 1 86 ? -12.203 40.097 8.773 1.00 17.32 86 PRO B CA 1
ATOM 1625 C C . PRO B 1 86 ? -11.940 39.584 7.363 1.00 17.22 86 PRO B C 1
ATOM 1626 O O . PRO B 1 86 ? -10.868 39.860 6.822 1.00 16.19 86 PRO B O 1
ATOM 1630 N N . ILE B 1 87 ? -12.912 38.895 6.758 1.00 17.84 87 ILE B N 1
ATOM 1631 C CA . ILE B 1 87 ? -12.678 38.275 5.449 1.00 19.41 87 ILE B CA 1
ATOM 1632 C C . ILE B 1 87 ? -12.605 39.369 4.377 1.00 19.06 87 ILE B C 1
ATOM 1633 O O . ILE B 1 87 ? -11.914 39.233 3.322 1.00 18.60 87 ILE B O 1
ATOM 1638 N N . GLN B 1 88 ? -13.251 40.490 4.703 1.00 19.28 88 GLN B N 1
ATOM 1639 C CA . GLN B 1 88 ? -13.315 41.627 3.803 1.00 19.07 88 GLN B CA 1
ATOM 1640 C C . GLN B 1 88 ? -11.952 42.292 3.713 1.00 20.08 88 GLN B C 1
ATOM 1641 O O . GLN B 1 88 ? -11.553 42.787 2.634 1.00 18.56 88 GLN B O 1
ATOM 1647 N N . LEU B 1 89 ? -11.213 42.267 4.828 1.00 19.78 89 LEU B N 1
ATOM 1648 C CA . LEU B 1 89 ? -9.893 42.846 4.812 1.00 20.08 89 LEU B CA 1
ATOM 1649 C C . LEU B 1 89 ? -8.963 41.932 4.020 1.00 19.30 89 LEU B C 1
ATOM 1650 O O . LEU B 1 89 ? -8.199 42.388 3.168 1.00 19.18 89 LEU B O 1
ATOM 1655 N N . VAL B 1 90 ? -9.034 40.644 4.313 1.00 19.19 90 VAL B N 1
ATOM 1656 C CA . VAL B 1 90 ? -8.253 39.645 3.529 1.00 19.98 90 VAL B CA 1
ATOM 1657 C C . VAL B 1 90 ? -8.489 39.802 2.035 1.00 19.71 90 VAL B C 1
ATOM 1658 O O . VAL B 1 90 ? -7.553 39.667 1.232 1.00 19.67 90 VAL B O 1
ATOM 1662 N N . ARG B 1 91 ? -9.732 40.083 1.657 1.00 19.38 91 ARG B N 1
ATOM 1663 C CA . ARG B 1 91 ? -10.064 40.285 0.245 1.00 19.89 91 ARG B CA 1
ATOM 1664 C C . ARG B 1 91 ? -9.312 41.464 -0.338 1.00 20.00 91 ARG B C 1
ATOM 1665 O O . ARG B 1 91 ? -8.769 41.395 -1.445 1.00 20.43 91 ARG B O 1
ATOM 1673 N N . MET B 1 92 ? -9.276 42.553 0.418 1.00 19.70 92 MET B N 1
ATOM 1674 C CA . MET B 1 92 ? -8.667 43.782 -0.047 1.00 19.22 92 MET B CA 1
ATOM 1675 C C . MET B 1 92 ? -7.163 43.648 -0.128 1.00 19.24 92 MET B C 1
ATOM 1676 O O . MET B 1 92 ? -6.524 44.295 -0.967 1.00 18.75 92 MET B O 1
ATOM 1681 N N . ASP B 1 93 ? -6.626 42.820 0.765 1.00 19.08 93 ASP B N 1
ATOM 1682 C CA . ASP B 1 93 ? -5.207 42.492 0.816 1.00 21.09 93 ASP B CA 1
ATOM 1683 C C . ASP B 1 93 ? -4.784 41.669 -0.423 1.00 21.64 93 ASP B C 1
ATOM 1684 O O . ASP B 1 93 ? -3.737 41.958 -1.021 1.00 22.05 93 ASP B O 1
ATOM 1689 N N . ILE B 1 94 ? -5.606 40.699 -0.845 1.00 21.46 94 ILE B N 1
ATOM 1690 C CA . ILE B 1 94 ? -5.246 39.895 -2.038 1.00 22.66 94 ILE B CA 1
ATOM 1691 C C . ILE B 1 94 ? -5.600 40.585 -3.354 1.00 22.65 94 ILE B C 1
ATOM 1692 O O . ILE B 1 94 ? -5.140 40.155 -4.456 1.00 22.32 94 ILE B O 1
ATOM 1697 N N . GLY B 1 95 ? -6.403 41.642 -3.229 1.00 21.56 95 GLY B N 1
ATOM 1698 C CA . GLY B 1 95 ? -6.852 42.439 -4.368 1.00 22.34 95 GLY B CA 1
ATOM 1699 C C . GLY B 1 95 ? -5.944 43.617 -4.634 1.00 21.72 95 GLY B C 1
ATOM 1700 O O . GLY B 1 95 ? -4.721 43.447 -4.750 1.00 22.17 95 GLY B O 1
ATOM 1701 N N . GLY B 1 96 ? -6.529 44.814 -4.732 1.00 21.05 96 GLY B N 1
ATOM 1702 C CA . GLY B 1 96 ? -5.769 46.051 -4.999 1.00 19.61 96 GLY B CA 1
ATOM 1703 C C . GLY B 1 96 ? -5.951 46.568 -6.412 1.00 19.71 96 GLY B C 1
ATOM 1704 O O . GLY B 1 96 ? -6.361 45.818 -7.315 1.00 20.94 96 GLY B O 1
ATOM 1705 N N . ASN B 1 97 ? -5.661 47.848 -6.623 1.00 18.97 97 ASN B N 1
ATOM 1706 C CA . ASN B 1 97 ? -5.779 48.447 -7.951 1.00 18.48 97 ASN B CA 1
ATOM 1707 C C . ASN B 1 97 ? -4.845 47.811 -8.964 1.00 18.43 97 ASN B C 1
ATOM 1708 O O . ASN B 1 97 ? -5.228 47.684 -10.110 1.00 16.75 97 ASN B O 1
ATOM 1713 N N . GLY B 1 98 ? -3.633 47.422 -8.525 1.00 17.94 98 GLY B N 1
ATOM 1714 C CA . GLY B 1 98 ? -2.669 46.830 -9.445 1.00 18.90 98 GLY B CA 1
ATOM 1715 C C . GLY B 1 98 ? -3.161 45.532 -10.071 1.00 18.72 98 GLY B C 1
ATOM 1716 O O . GLY B 1 98 ? -3.127 45.392 -11.291 1.00 20.17 98 GLY B O 1
ATOM 1717 N N . ARG B 1 99 ? -3.559 44.565 -9.241 1.00 18.36 99 ARG B N 1
ATOM 1718 C CA . ARG B 1 99 ? -4.105 43.289 -9.742 1.00 18.89 99 ARG B CA 1
ATOM 1719 C C . ARG B 1 99 ? -5.323 43.472 -10.665 1.00 18.59 99 ARG B C 1
ATOM 1720 O O . ARG B 1 99 ? -5.467 42.785 -11.721 1.00 17.72 99 ARG B O 1
ATOM 1728 N N . ALA B 1 100 ? -6.204 44.388 -10.273 1.00 18.28 100 ALA B N 1
ATOM 1729 C CA . ALA B 1 100 ? -7.413 44.666 -11.060 1.00 19.04 100 ALA B CA 1
ATOM 1730 C C . ALA B 1 100 ? -7.072 45.322 -12.401 1.00 19.81 100 ALA B C 1
ATOM 1731 O O . ALA B 1 100 ? -7.655 44.947 -13.441 1.00 19.43 100 ALA B O 1
ATOM 1733 N N . ARG B 1 101 ? -6.137 46.280 -12.380 1.00 19.71 101 ARG B N 1
ATOM 1734 C CA . ARG B 1 101 ? -5.669 46.920 -13.607 1.00 22.09 101 ARG B CA 1
ATOM 1735 C C . ARG B 1 101 ? -5.105 45.859 -14.558 1.00 21.07 101 ARG B C 1
ATOM 1736 O O . ARG B 1 101 ? -5.329 45.959 -15.743 1.00 20.36 101 ARG B O 1
ATOM 1744 N N . ASN B 1 102 ? -4.370 44.873 -14.024 1.00 20.67 102 ASN B N 1
ATOM 1745 C CA . ASN B 1 102 ? -3.734 43.818 -14.824 1.00 21.67 102 ASN B CA 1
ATOM 1746 C C . ASN B 1 102 ? -4.813 42.957 -15.485 1.00 21.35 102 ASN B C 1
ATOM 1747 O O . ASN B 1 102 ? -4.700 42.616 -16.648 1.00 22.50 102 ASN B O 1
ATOM 1752 N N . TYR B 1 103 ? -5.847 42.609 -14.722 1.00 21.54 103 TYR B N 1
ATOM 1753 C CA . TYR B 1 103 ? -6.900 41.742 -15.196 1.00 22.03 103 TYR B CA 1
ATOM 1754 C C . TYR B 1 103 ? -7.687 42.444 -16.281 1.00 22.17 103 TYR B C 1
ATOM 1755 O O . TYR B 1 103 ? -7.915 41.864 -17.352 1.00 21.09 103 TYR B O 1
ATOM 1764 N N . PHE B 1 104 ? -8.103 43.681 -16.010 1.00 21.17 104 PHE B N 1
ATOM 1765 C CA . PHE B 1 104 ? -8.961 44.455 -16.943 1.00 22.72 104 PHE B CA 1
ATOM 1766 C C . PHE B 1 104 ? -8.307 44.961 -18.242 1.00 23.52 104 PHE B C 1
ATOM 1767 O O . PHE B 1 104 ? -8.929 44.912 -19.305 1.00 23.79 104 PHE B O 1
ATOM 1775 N N . LYS B 1 105 ? -7.079 45.461 -18.152 1.00 25.02 105 LYS B N 1
ATOM 1776 C CA . LYS B 1 105 ? -6.260 45.774 -19.334 1.00 26.91 105 LYS B CA 1
ATOM 1777 C C . LYS B 1 105 ? -6.109 44.554 -20.248 1.00 27.25 105 LYS B C 1
ATOM 1778 O O . LYS B 1 105 ? -6.127 44.700 -21.457 1.00 26.86 105 LYS B O 1
ATOM 1784 N N . GLN B 1 106 ? -5.958 43.370 -19.657 1.00 26.60 106 GLN B N 1
ATOM 1785 C CA . GLN B 1 106 ? -5.951 42.117 -20.412 1.00 27.77 106 GLN B CA 1
ATOM 1786 C C . GLN B 1 106 ? -7.283 41.746 -21.083 1.00 27.02 106 GLN B C 1
ATOM 1787 O O . GLN B 1 106 ? -7.293 41.457 -22.272 1.00 27.11 106 GLN B O 1
ATOM 1793 N N . VAL B 1 107 ? -8.391 41.742 -20.340 1.00 25.22 107 VAL B N 1
ATOM 1794 C CA . VAL B 1 107 ? -9.652 41.257 -20.893 1.00 24.26 107 VAL B CA 1
ATOM 1795 C C . VAL B 1 107 ? -10.460 42.358 -21.606 1.00 23.76 107 VAL B C 1
ATOM 1796 O O . VAL B 1 107 ? -11.215 42.063 -22.539 1.00 23.02 107 VAL B O 1
ATOM 1800 N N . LEU B 1 108 ? -10.284 43.620 -21.194 1.00 22.23 108 LEU B N 1
ATOM 1801 C CA . LEU B 1 108 ? -10.978 44.758 -21.847 1.00 22.07 108 LEU B CA 1
ATOM 1802 C C . LEU B 1 108 ? -10.139 45.416 -22.926 1.00 21.43 108 LEU B C 1
ATOM 1803 O O . LEU B 1 108 ? -10.659 46.171 -23.767 1.00 21.54 108 LEU B O 1
ATOM 1808 N N . GLY B 1 109 ? -8.840 45.123 -22.900 1.00 22.07 109 GLY B N 1
ATOM 1809 C CA . GLY B 1 109 ? -7.932 45.530 -23.949 1.00 22.71 109 GLY B CA 1
ATOM 1810 C C . GLY B 1 109 ? -7.425 46.943 -23.836 1.00 24.44 109 GLY B C 1
ATOM 1811 O O . GLY B 1 109 ? -7.629 47.635 -22.823 1.00 24.70 109 GLY B O 1
ATOM 1812 N N . VAL B 1 110 ? -6.775 47.378 -24.909 1.00 25.34 110 VAL B N 1
ATOM 1813 C CA . VAL B 1 110 ? -6.120 48.674 -24.948 1.00 25.36 110 VAL B CA 1
ATOM 1814 C C . VAL B 1 110 ? -7.045 49.906 -24.735 1.00 24.59 110 VAL B C 1
ATOM 1815 O O . VAL B 1 110 ? -6.588 50.909 -24.207 1.00 23.58 110 VAL B O 1
ATOM 1819 N N . ASN B 1 111 ? -8.329 49.827 -25.104 1.00 23.34 111 ASN B N 1
ATOM 1820 C CA . ASN B 1 111 ? -9.263 50.946 -24.858 1.00 22.62 111 ASN B CA 1
ATOM 1821 C C . ASN B 1 111 ? -9.923 50.977 -23.448 1.00 21.67 111 ASN B C 1
ATOM 1822 O O . ASN B 1 111 ? -10.938 51.672 -23.258 1.00 21.21 111 ASN B O 1
ATOM 1827 N N . PHE B 1 112 ? -9.381 50.169 -22.522 1.00 21.06 112 PHE B N 1
ATOM 1828 C CA . PHE B 1 112 ? -9.894 49.973 -21.157 1.00 20.44 112 PHE B CA 1
ATOM 1829 C C . PHE B 1 112 ? -10.037 51.365 -20.529 1.00 19.71 112 PHE B C 1
ATOM 1830 O O . PHE B 1 112 ? -9.103 52.150 -20.555 1.00 17.59 112 PHE B O 1
ATOM 1838 N N . SER B 1 113 ? -11.222 51.674 -20.038 1.00 19.17 113 SER B N 1
ATOM 1839 C CA . SER B 1 113 ? -11.506 53.063 -19.614 1.00 20.35 113 SER B CA 1
ATOM 1840 C C . SER B 1 113 ? -12.337 53.015 -18.340 1.00 18.57 113 SER B C 1
ATOM 1841 O O . SER B 1 113 ? -13.563 53.220 -18.375 1.00 18.48 113 SER B O 1
ATOM 1844 N N . PRO B 1 114 ? -11.673 52.732 -17.195 1.00 19.19 114 PRO B N 1
ATOM 1845 C CA . PRO B 1 114 ? -12.406 52.489 -15.939 1.00 18.57 114 PRO B CA 1
ATOM 1846 C C . PRO B 1 114 ? -13.296 53.672 -15.529 1.00 18.01 114 PRO B C 1
ATOM 1847 O O . PRO B 1 114 ? -14.194 53.499 -14.733 1.00 17.28 114 PRO B O 1
ATOM 1851 N N . LYS B 1 115 ? -13.114 54.839 -16.129 1.00 19.00 115 LYS B N 1
ATOM 1852 C CA . LYS B 1 115 ? -13.911 56.011 -15.708 1.00 19.93 115 LYS B CA 1
ATOM 1853 C C . LYS B 1 115 ? -15.423 55.852 -15.902 1.00 19.75 115 LYS B C 1
ATOM 1854 O O . LYS B 1 115 ? -16.212 56.455 -15.174 1.00 19.10 115 LYS B O 1
ATOM 1857 N N . THR B 1 116 ? -15.817 55.010 -16.859 1.00 19.36 116 THR B N 1
ATOM 1858 C CA . THR B 1 116 ? -17.217 54.864 -17.214 1.00 19.00 116 THR B CA 1
ATOM 1859 C C . THR B 1 116 ? -17.857 53.803 -16.356 1.00 18.59 116 THR B C 1
ATOM 1860 O O . THR B 1 116 ? -19.095 53.655 -16.351 1.00 20.33 116 THR B O 1
ATOM 1864 N N . LYS B 1 117 ? -17.025 53.077 -15.620 1.00 18.04 117 LYS B N 1
ATOM 1865 C CA . LYS B 1 117 ? -17.417 51.898 -14.833 1.00 18.31 117 LYS B CA 1
ATOM 1866 C C . LYS B 1 117 ? -18.047 50.780 -15.687 1.00 18.89 117 LYS B C 1
ATOM 1867 O O . LYS B 1 117 ? -18.671 49.864 -15.145 1.00 19.02 117 LYS B O 1
ATOM 1873 N N . GLU B 1 118 ? -17.839 50.825 -17.007 1.00 19.05 118 GLU B N 1
ATOM 1874 C CA . GLU B 1 118 ? -18.224 49.693 -17.853 1.00 18.81 118 GLU B CA 1
ATOM 1875 C C . GLU B 1 118 ? -17.665 48.372 -17.329 1.00 18.91 118 GLU B C 1
ATOM 1876 O O . GLU B 1 118 ? -18.391 47.394 -17.282 1.00 18.58 118 GLU B O 1
ATOM 1882 N N . TYR B 1 119 ? -16.389 48.348 -16.910 1.00 18.78 119 TYR B N 1
ATOM 1883 C CA . TYR B 1 119 ? -15.790 47.129 -16.335 1.00 17.90 119 TYR B CA 1
ATOM 1884 C C . TYR B 1 119 ? -16.641 46.478 -15.225 1.00 18.89 119 TYR B C 1
ATOM 1885 O O . TYR B 1 119 ? -16.779 45.257 -15.206 1.00 17.93 119 TYR B O 1
ATOM 1894 N N . ALA B 1 120 ? -17.172 47.303 -14.296 1.00 18.76 120 ALA B N 1
ATOM 1895 C CA . ALA B 1 120 ? -17.931 46.848 -13.128 1.00 18.96 120 ALA B CA 1
ATOM 1896 C C . ALA B 1 120 ? -19.255 46.173 -13.488 1.00 19.18 120 ALA B C 1
ATOM 1897 O O . ALA B 1 120 ? -19.667 45.203 -12.827 1.00 18.28 120 ALA B O 1
ATOM 1899 N N . SER B 1 121 ? -19.924 46.661 -14.544 1.00 19.58 121 SER B N 1
ATOM 1900 C CA . SER B 1 121 ? -21.206 46.072 -14.939 1.00 19.36 121 SER B CA 1
ATOM 1901 C C . SER B 1 121 ? -21.012 44.901 -15.897 1.00 20.16 121 SER B C 1
ATOM 1902 O O . SER B 1 121 ? -21.967 44.172 -16.199 1.00 21.51 121 SER B O 1
ATOM 1905 N N . SER B 1 122 ? -19.777 44.703 -16.368 1.00 19.51 122 SER B N 1
ATOM 1906 C CA . SER B 1 122 ? -19.499 43.689 -17.384 1.00 18.75 122 SER B CA 1
ATOM 1907 C C . SER B 1 122 ? -19.463 42.270 -16.818 1.00 19.37 122 SER B C 1
ATOM 1908 O O . SER B 1 122 ? -19.315 42.072 -15.619 1.00 19.60 122 SER B O 1
ATOM 1911 N N . ILE B 1 123 ? -19.593 41.271 -17.687 1.00 19.89 123 ILE B N 1
ATOM 1912 C CA . ILE B 1 123 ? -19.398 39.901 -17.252 1.00 20.92 123 ILE B CA 1
ATOM 1913 C C . ILE B 1 123 ? -17.936 39.630 -16.901 1.00 20.55 123 ILE B C 1
ATOM 1914 O O . ILE B 1 123 ? -17.667 38.813 -16.009 1.00 19.73 123 ILE B O 1
ATOM 1919 N N . CYS B 1 124 ? -17.014 40.336 -17.565 1.00 20.44 124 CYS B N 1
ATOM 1920 C CA . CYS B 1 124 ? -15.577 40.377 -17.191 1.00 22.09 124 CYS B CA 1
ATOM 1921 C C . CYS B 1 124 ? -15.391 40.776 -15.744 1.00 21.05 124 CYS B C 1
ATOM 1922 O O . CYS B 1 124 ? -14.550 40.202 -15.020 1.00 21.93 124 CYS B O 1
ATOM 1925 N N . GLY B 1 125 ? -16.200 41.746 -15.313 1.00 21.14 125 GLY B N 1
ATOM 1926 C CA . GLY B 1 125 ? -16.191 42.227 -13.947 1.00 20.71 125 GLY B CA 1
ATOM 1927 C C . GLY B 1 125 ? -16.642 41.104 -13.041 1.00 21.32 125 GLY B C 1
ATOM 1928 O O . GLY B 1 125 ? -16.069 40.880 -11.986 1.00 19.47 125 GLY B O 1
ATOM 1929 N N . ARG B 1 126 ? -17.678 40.397 -13.457 1.00 21.73 126 ARG B N 1
ATOM 1930 C CA . ARG B 1 126 ? -18.211 39.305 -12.631 1.00 23.53 126 ARG B CA 1
ATOM 1931 C C . ARG B 1 126 ? -17.192 38.142 -12.572 1.00 23.07 126 ARG B C 1
ATOM 1932 O O . ARG B 1 126 ? -17.008 37.552 -11.521 1.00 23.75 126 ARG B O 1
ATOM 1940 N N . GLN B 1 127 ? -16.530 37.852 -13.699 1.00 22.59 127 GLN B N 1
ATOM 1941 C CA . GLN B 1 127 ? -15.455 36.895 -13.745 1.00 23.21 127 GLN B CA 1
ATOM 1942 C C . GLN B 1 127 ? -14.327 37.257 -12.786 1.00 21.90 127 GLN B C 1
ATOM 1943 O O . GLN B 1 127 ? -13.846 36.403 -12.043 1.00 21.67 127 GLN B O 1
ATOM 1949 N N . TYR B 1 128 ? -13.936 38.523 -12.782 1.00 21.18 128 TYR B N 1
ATOM 1950 C CA . TYR B 1 128 ? -12.913 38.978 -11.825 1.00 20.82 128 TYR B CA 1
ATOM 1951 C C . TYR B 1 128 ? -13.292 38.799 -10.338 1.00 20.93 128 TYR B C 1
ATOM 1952 O O . TYR B 1 128 ? -12.449 38.408 -9.519 1.00 18.82 128 TYR B O 1
ATOM 1961 N N . LYS B 1 129 ? -14.532 39.127 -9.991 1.00 20.82 129 LYS B N 1
ATOM 1962 C CA . LYS B 1 129 ? -15.058 38.957 -8.633 1.00 21.22 129 LYS B CA 1
ATOM 1963 C C . LYS B 1 129 ? -15.018 37.464 -8.232 1.00 21.61 129 LYS B C 1
ATOM 1964 O O . LYS B 1 129 ? -14.601 37.109 -7.125 1.00 20.76 129 LYS B O 1
ATOM 1970 N N . GLN B 1 130 ? -15.403 36.599 -9.170 1.00 21.42 130 GLN B N 1
ATOM 1971 C CA . GLN B 1 130 ? -15.310 35.141 -9.001 1.00 22.42 130 GLN B CA 1
ATOM 1972 C C . GLN B 1 130 ? -13.877 34.660 -8.806 1.00 21.45 130 GLN B C 1
ATOM 1973 O O . GLN B 1 130 ? -13.640 33.809 -7.945 1.00 21.11 130 GLN B O 1
ATOM 1979 N N . ILE B 1 131 ? -12.937 35.224 -9.565 1.00 19.68 131 ILE B N 1
ATOM 1980 C CA . ILE B 1 131 ? -11.500 34.947 -9.366 1.00 20.55 131 ILE B CA 1
ATOM 1981 C C . ILE B 1 131 ? -11.059 35.247 -7.920 1.00 20.84 131 ILE B C 1
ATOM 1982 O O . ILE B 1 131 ? -10.399 34.443 -7.287 1.00 20.12 131 ILE B O 1
ATOM 1987 N N . LEU B 1 132 ? -11.444 36.414 -7.407 1.00 20.64 132 LEU B N 1
ATOM 1988 C CA . LEU B 1 132 ? -11.096 36.773 -6.042 1.00 20.91 132 LEU B CA 1
ATOM 1989 C C . LEU B 1 132 ? -11.837 35.919 -5.007 1.00 21.53 132 LEU B C 1
ATOM 1990 O O . LEU B 1 132 ? -11.214 35.460 -4.053 1.00 20.99 132 LEU B O 1
ATOM 1995 N N . ASP B 1 133 ? -13.130 35.661 -5.230 1.00 22.28 133 ASP B N 1
ATOM 1996 C CA . ASP B 1 133 ? -13.901 34.708 -4.415 1.00 24.74 133 ASP B CA 1
ATOM 1997 C C . ASP B 1 133 ? -13.183 33.373 -4.247 1.00 24.88 133 ASP B C 1
ATOM 1998 O O . ASP B 1 133 ? -13.154 32.796 -3.161 1.00 25.85 133 ASP B O 1
ATOM 2003 N N . SER B 1 134 ? -12.648 32.884 -5.359 1.00 25.97 134 SER B N 1
ATOM 2004 C CA . SER B 1 134 ? -11.935 31.621 -5.437 1.00 27.14 134 SER B CA 1
ATOM 2005 C C . SER B 1 134 ? -10.613 31.678 -4.671 1.00 27.87 134 SER B C 1
ATOM 2006 O O . SER B 1 134 ? -10.284 30.780 -3.870 1.00 25.82 134 SER B O 1
ATOM 2009 N N . GLU B 1 135 ? -9.867 32.758 -4.912 1.00 29.07 135 GLU B N 1
ATOM 2010 C CA . GLU B 1 135 ? -8.714 33.117 -4.069 1.00 31.41 135 GLU B CA 1
ATOM 2011 C C . GLU B 1 135 ? -8.976 33.014 -2.572 1.00 32.41 135 GLU B C 1
ATOM 2012 O O . GLU B 1 135 ? -8.140 32.510 -1.832 1.00 32.88 135 GLU B O 1
ATOM 2018 N N . ILE B 1 136 ? -10.130 33.487 -2.121 1.00 33.49 136 ILE B N 1
ATOM 2019 C CA . ILE B 1 136 ? -10.445 33.420 -0.691 1.00 35.16 136 ILE B CA 1
ATOM 2020 C C . ILE B 1 136 ? -10.705 31.976 -0.197 1.00 35.67 136 ILE B C 1
ATOM 2021 O O . ILE B 1 136 ? -10.270 31.628 0.886 1.00 35.76 136 ILE B O 1
ATOM 2026 N N . SER B 1 137 ? -11.362 31.130 -1.000 1.00 37.15 137 SER B N 1
ATOM 2027 C CA . SER B 1 137 ? -11.459 29.673 -0.707 1.00 38.57 137 SER B CA 1
ATOM 2028 C C . SER B 1 137 ? -10.206 28.884 -1.096 1.00 38.96 137 SER B C 1
ATOM 2029 O O . SER B 1 137 ? -9.073 29.315 -0.859 1.00 40.45 137 SER B O 1
#

Foldseek 3Di:
DADPVQFDDLVVLVVLCVVLCPPVLNQAALQPGNGSAFKAFLLQLEGHHPVVLVVQVVPDNLLTNIDGSNDDTDHPLSSVLNVVGYSVNSCVQCCVVVHDPRHCNVVCCSNDPSSVVSSVVSVVVSPD/DDPVQFDDLVVLVVLCVVVCPDVLNQAALAPGDGSQQKAFLLQLEGHHPVVLVVQVVVDCLLTNMDGSNPDTDHPLSSVLNVVGYSVNSVVQQCVPVHDVRHCNVVPCSNDVSSVVSSVVSVVVSD